Protein AF-A0A6L7VT66-F1 (afdb_monomer_lite)

Foldseek 3Di:
DDDDDDDDDDDDPDPPPPPPPPPPPPPPPPDDPVPPDADFDQALLATEGADQADPPDPDPDDSVNQVVLSVLLVVLLNQLVVLLCVQADPVLVVVLSVQAHEYEYQDWDWDDAPDVPDTDTAWDFAQFFDLDPVRDRQSRNYTYTYRSNNSNPVCPQSCSSQLRSQLSLQQPPAVVRLVLPLLQLLLVQCVVQPPDPDDAQLVPGSSSVRSLLLCCQRVVDPSSPRCPPPDDPLSNVVNVCSRPPNVVSPVRDSVPDDSDNCVVVPDDVVVVVVVVVVVVVPDD

Radius of gyration: 25.57 Å; chains: 1; bounding box: 64×73×86 Å

Structure (mmCIF, N/CA/C/O backbone):
data_AF-A0A6L7VT66-F1
#
_entry.id   AF-A0A6L7VT66-F1
#
loop_
_atom_site.group_PDB
_atom_site.id
_atom_site.type_symbol
_atom_site.label_atom_id
_atom_site.label_alt_id
_atom_site.label_comp_id
_atom_site.label_asym_id
_atom_site.label_entity_id
_atom_site.label_seq_id
_atom_site.pdbx_PDB_ins_code
_atom_site.Cartn_x
_atom_site.Cartn_y
_atom_site.Cartn_z
_atom_site.occupancy
_atom_site.B_iso_or_equiv
_atom_site.auth_seq_id
_atom_site.auth_comp_id
_atom_site.auth_asym_id
_atom_site.auth_atom_id
_atom_site.pdbx_PDB_model_num
ATOM 1 N N . MET A 1 1 ? -42.224 -52.267 -58.134 1.00 47.81 1 MET A N 1
ATOM 2 C CA . MET A 1 1 ? -41.330 -53.115 -57.314 1.00 47.81 1 MET A CA 1
ATOM 3 C C . MET A 1 1 ? -39.902 -52.606 -57.437 1.00 47.81 1 MET A C 1
ATOM 5 O O . MET A 1 1 ? -39.362 -52.664 -58.532 1.00 47.81 1 MET A O 1
ATOM 9 N N . LYS A 1 2 ? -39.365 -52.079 -56.330 1.00 42.38 2 LYS A N 1
ATOM 10 C CA . LYS A 1 2 ? -37.954 -51.911 -55.915 1.00 42.38 2 LYS A CA 1
ATOM 11 C C . LYS A 1 2 ? -37.887 -50.684 -55.003 1.00 42.38 2 LYS A C 1
ATOM 13 O O . LYS A 1 2 ? -37.718 -49.554 -55.437 1.00 42.38 2 LYS A O 1
ATOM 18 N N . THR A 1 3 ? -38.142 -50.959 -53.732 1.00 47.53 3 THR A N 1
ATOM 19 C CA . THR A 1 3 ? -37.952 -50.088 -52.574 1.00 47.53 3 THR A CA 1
ATOM 20 C C . THR A 1 3 ? -36.455 -49.960 -52.293 1.00 47.53 3 THR A C 1
ATOM 22 O O . THR A 1 3 ? -35.785 -50.978 -52.124 1.00 47.53 3 THR A O 1
ATOM 25 N N . GLY A 1 4 ? -35.934 -48.735 -52.251 1.00 41.56 4 GLY A N 1
ATOM 26 C CA . GLY A 1 4 ? -34.550 -48.441 -51.878 1.00 41.56 4 GLY A CA 1
ATOM 27 C C . GLY A 1 4 ? -34.525 -47.399 -50.770 1.00 41.56 4 GLY A C 1
ATOM 28 O O . GLY A 1 4 ? -34.643 -46.209 -51.038 1.00 41.56 4 GLY A O 1
ATOM 29 N N . SER A 1 5 ? -34.426 -47.869 -49.530 1.00 43.16 5 SER A N 1
ATOM 30 C CA . SER A 1 5 ? -34.343 -47.067 -48.312 1.00 43.16 5 SER A CA 1
ATOM 31 C C . SER A 1 5 ? -32.995 -46.344 -48.233 1.00 43.16 5 SER A C 1
ATOM 33 O O . SER A 1 5 ? -31.951 -46.994 -48.194 1.00 43.16 5 SER A O 1
ATOM 35 N N . GLN A 1 6 ? -33.008 -45.011 -48.183 1.00 47.78 6 GLN A N 1
ATOM 36 C CA . GLN A 1 6 ? -31.834 -44.210 -47.835 1.00 47.78 6 GLN A CA 1
ATOM 37 C C . GLN A 1 6 ? -31.802 -43.999 -46.319 1.00 47.78 6 GLN A C 1
ATOM 39 O O . GLN A 1 6 ? -32.691 -43.378 -45.741 1.00 47.78 6 GLN A O 1
ATOM 44 N N . TRP A 1 7 ? -30.772 -44.550 -45.683 1.00 41.06 7 TRP A N 1
ATOM 45 C CA . TRP A 1 7 ? -30.442 -44.320 -44.283 1.00 41.06 7 TRP A CA 1
ATOM 46 C C . TRP A 1 7 ? -29.655 -43.013 -44.165 1.00 41.06 7 TRP A C 1
ATOM 48 O O . TRP A 1 7 ? -28.561 -42.895 -44.715 1.00 41.06 7 TRP A O 1
ATOM 58 N N . ILE A 1 8 ? -30.204 -42.036 -43.445 1.00 45.38 8 ILE A N 1
ATOM 59 C CA . ILE A 1 8 ? -29.471 -40.845 -43.007 1.00 45.38 8 ILE A CA 1
ATOM 60 C C . ILE A 1 8 ? -28.714 -41.234 -41.735 1.00 45.38 8 ILE A C 1
ATOM 62 O O . ILE A 1 8 ? -29.314 -41.424 -40.679 1.00 45.38 8 ILE A O 1
ATOM 66 N N . VAL A 1 9 ? -27.394 -41.379 -41.843 1.00 44.06 9 VAL A N 1
ATOM 67 C CA . VAL A 1 9 ? -26.497 -41.491 -40.688 1.00 44.06 9 VAL A CA 1
ATOM 68 C C . VAL A 1 9 ? -26.169 -40.071 -40.234 1.00 44.06 9 VAL A C 1
ATOM 70 O O . VAL A 1 9 ? -25.428 -39.349 -40.896 1.00 44.06 9 VAL A O 1
ATOM 73 N N . ALA A 1 10 ? -26.762 -39.653 -39.117 1.00 38.25 10 ALA A N 1
ATOM 74 C CA . ALA A 1 10 ? -26.422 -38.407 -38.445 1.00 38.25 10 ALA A CA 1
ATOM 75 C C . ALA A 1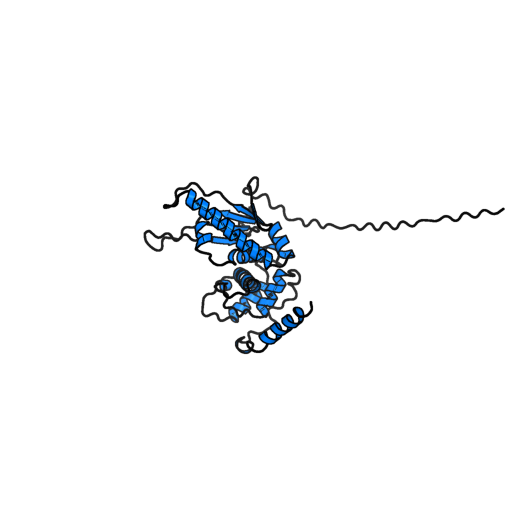 10 ? -25.097 -38.584 -37.684 1.00 38.25 10 ALA A C 1
ATOM 77 O O . ALA A 1 10 ? -25.049 -39.238 -36.642 1.00 38.25 10 ALA A O 1
ATOM 78 N N . CYS A 1 11 ? -24.013 -38.003 -38.199 1.00 37.78 11 CYS A N 1
ATOM 79 C CA . CYS A 1 11 ? -22.763 -37.852 -37.459 1.00 37.78 11 CYS A CA 1
ATOM 80 C C . CYS A 1 11 ? -22.915 -36.729 -36.422 1.00 37.78 11 CYS A C 1
ATOM 82 O O . CYS A 1 11 ? -22.731 -35.554 -36.731 1.00 37.78 11 CYS A O 1
ATOM 84 N N . PHE A 1 12 ? -23.236 -37.096 -35.182 1.00 36.31 12 PHE A N 1
ATOM 85 C CA . PHE A 1 12 ? -23.024 -36.238 -34.019 1.00 36.31 12 PHE A CA 1
ATOM 86 C C . PHE A 1 12 ? -21.523 -36.188 -33.710 1.00 36.31 12 PHE A C 1
ATOM 88 O O . PHE A 1 12 ? -20.963 -37.129 -33.151 1.00 36.31 12 PHE A O 1
ATOM 95 N N . VAL A 1 13 ? -20.862 -35.089 -34.075 1.00 38.84 13 VAL A N 1
ATOM 96 C CA . VAL A 1 13 ? -19.533 -34.758 -33.548 1.00 38.84 13 VAL A CA 1
ATOM 97 C C . VAL A 1 13 ? -19.745 -34.044 -32.217 1.00 38.84 13 VAL A C 1
ATOM 99 O O . VAL A 1 13 ? -20.012 -32.846 -32.164 1.00 38.84 13 VAL A O 1
ATOM 102 N N . LEU A 1 14 ? -19.675 -34.812 -31.132 1.00 35.03 14 LEU A N 1
ATOM 103 C CA . LEU A 1 14 ? -19.600 -34.298 -29.770 1.00 35.03 14 LEU A CA 1
ATOM 104 C C . LEU A 1 14 ? -18.160 -33.818 -29.541 1.00 35.03 14 LEU A C 1
ATOM 106 O O . LEU A 1 14 ? -17.260 -34.613 -29.275 1.00 35.03 14 LEU A O 1
ATOM 110 N N . VAL A 1 15 ? -17.921 -32.516 -29.697 1.00 37.88 15 VAL A N 1
ATOM 111 C CA . VAL A 1 15 ? -16.668 -31.894 -29.258 1.00 37.88 15 VAL A CA 1
ATOM 112 C C . VAL A 1 15 ? -16.759 -31.729 -27.742 1.00 37.88 15 VAL A C 1
ATOM 114 O O . VAL A 1 15 ? -17.310 -30.754 -27.239 1.00 37.88 15 VAL A O 1
ATOM 117 N N . CYS A 1 16 ? -16.254 -32.718 -27.005 1.00 30.41 16 CYS A N 1
ATOM 118 C CA . CYS A 1 16 ? -15.977 -32.583 -25.579 1.00 30.41 16 CYS A CA 1
ATOM 119 C C . CYS A 1 16 ? -14.790 -31.631 -25.398 1.00 30.41 16 CYS A C 1
ATOM 121 O O . CYS A 1 16 ? -13.631 -32.045 -25.428 1.00 30.41 16 CYS A O 1
ATOM 123 N N . SER A 1 17 ? -15.074 -30.345 -25.209 1.00 36.72 17 SER A N 1
ATOM 124 C CA . SER A 1 17 ? -14.103 -29.390 -24.685 1.00 36.72 17 SER A CA 1
ATOM 125 C C . SER A 1 17 ? -13.858 -29.709 -23.209 1.00 36.72 17 SER A C 1
ATOM 127 O O . SER A 1 17 ? -14.590 -29.258 -22.332 1.00 36.72 17 SER A O 1
ATOM 129 N N . TYR A 1 18 ? -12.835 -30.516 -22.930 1.00 33.00 18 TYR A N 1
ATOM 130 C CA . TYR A 1 18 ? -12.254 -30.606 -21.595 1.00 33.00 18 TYR A CA 1
ATOM 131 C C . TYR A 1 18 ? -11.583 -29.264 -21.285 1.00 33.00 18 TYR A C 1
ATOM 133 O O . TYR A 1 18 ? -10.447 -29.013 -21.683 1.00 33.00 18 TYR A O 1
ATOM 141 N N . ALA A 1 19 ? -12.301 -28.385 -20.588 1.00 36.53 19 ALA A N 1
ATOM 142 C CA . ALA A 1 19 ? -11.676 -27.311 -19.839 1.00 36.53 19 ALA A CA 1
ATOM 143 C C . ALA A 1 19 ? -10.880 -27.968 -18.705 1.00 36.53 19 ALA A C 1
ATOM 145 O O . ALA A 1 19 ? -11.437 -28.382 -17.689 1.00 36.53 19 ALA A O 1
ATOM 146 N N . VAL A 1 20 ? -9.575 -28.122 -18.918 1.00 36.38 20 VAL A N 1
ATOM 147 C CA . VAL A 1 20 ? -8.627 -28.417 -17.848 1.00 36.38 20 VAL A CA 1
ATOM 148 C C . VAL A 1 20 ? -8.581 -27.164 -16.981 1.00 36.38 20 VAL A C 1
ATOM 150 O O . VAL A 1 20 ? -7.822 -26.235 -17.246 1.00 36.38 20 VAL A O 1
ATOM 153 N N . PHE A 1 21 ? -9.441 -27.108 -15.966 1.00 31.81 21 PHE A N 1
ATOM 154 C CA . PHE A 1 21 ? -9.192 -26.250 -14.821 1.00 31.81 21 PHE A CA 1
ATOM 155 C C . PHE A 1 21 ? -7.939 -26.810 -14.158 1.00 31.81 21 PHE A C 1
ATOM 157 O O . PHE A 1 21 ? -7.987 -27.813 -13.450 1.00 31.81 21 PHE A O 1
ATOM 164 N N . ALA A 1 22 ? -6.794 -26.196 -14.450 1.00 32.44 22 ALA A N 1
ATOM 165 C CA . ALA A 1 22 ? -5.669 -26.286 -13.549 1.00 32.44 22 ALA A CA 1
ATOM 166 C C . ALA A 1 22 ? -6.163 -25.690 -12.229 1.00 32.44 22 ALA A C 1
ATOM 168 O O . ALA A 1 22 ? -6.343 -24.477 -12.118 1.00 32.44 22 ALA A O 1
ATOM 169 N N . GLU A 1 23 ? -6.460 -26.550 -11.257 1.00 30.62 23 GLU A N 1
ATOM 170 C CA . GLU A 1 23 ? -6.517 -26.136 -9.867 1.00 30.62 23 GLU A CA 1
ATOM 171 C C . GLU A 1 23 ? -5.155 -25.516 -9.570 1.00 30.62 23 GLU A C 1
ATOM 173 O O . GLU A 1 23 ? -4.149 -26.204 -9.391 1.00 30.62 23 GLU A O 1
ATOM 178 N N . VAL A 1 24 ? -5.103 -24.184 -9.592 1.00 34.56 24 VAL A N 1
ATOM 179 C CA . VAL A 1 24 ? -4.040 -23.460 -8.919 1.00 34.56 24 VAL A CA 1
ATOM 180 C C . VAL A 1 24 ? -4.192 -23.881 -7.470 1.00 34.56 24 VAL A C 1
ATOM 182 O O . VAL A 1 24 ? -5.104 -23.430 -6.777 1.00 34.56 24 VAL A O 1
ATOM 185 N N . ILE A 1 25 ? -3.338 -24.809 -7.041 1.00 28.98 25 ILE A N 1
ATOM 186 C CA . ILE A 1 25 ? -3.153 -25.144 -5.639 1.00 28.98 25 ILE A CA 1
ATOM 187 C C . ILE A 1 25 ? -2.609 -23.865 -5.010 1.00 28.98 25 ILE A C 1
ATOM 189 O O . ILE A 1 25 ? -1.402 -23.639 -4.946 1.00 28.98 25 ILE A O 1
ATOM 193 N N . VAL A 1 26 ? -3.515 -22.974 -4.609 1.00 39.38 26 VAL A N 1
ATOM 194 C CA . VAL A 1 26 ? -3.190 -21.922 -3.661 1.00 39.38 26 VAL A CA 1
ATOM 195 C C . VAL A 1 26 ? -2.785 -22.702 -2.416 1.00 39.38 26 VAL A C 1
ATOM 197 O O . VAL A 1 26 ? -3.605 -23.484 -1.922 1.00 39.38 26 VAL A O 1
ATOM 200 N N . PRO A 1 27 ? -1.524 -22.615 -1.955 1.00 37.03 27 PRO A N 1
ATOM 201 C CA . PRO A 1 27 ? -1.130 -23.312 -0.744 1.00 37.03 27 PRO A CA 1
ATOM 202 C C . PRO A 1 27 ? -2.141 -22.926 0.326 1.00 37.03 27 PRO A C 1
ATOM 204 O O . PRO A 1 27 ? -2.392 -21.735 0.503 1.00 37.03 27 PRO A O 1
ATOM 207 N N . ASN A 1 28 ? -2.761 -23.932 0.954 1.00 34.91 28 ASN A N 1
ATOM 208 C CA . ASN A 1 28 ? -3.676 -23.758 2.075 1.00 34.91 28 ASN A CA 1
ATOM 209 C C . ASN A 1 28 ? -3.035 -22.746 3.026 1.00 34.91 28 ASN A C 1
ATOM 211 O O . ASN A 1 28 ? -2.090 -23.079 3.747 1.00 34.91 28 ASN A O 1
ATOM 215 N N . VAL A 1 29 ? -3.508 -21.499 2.978 1.00 44.69 29 VAL A N 1
ATOM 216 C CA . VAL A 1 29 ? -3.171 -20.490 3.967 1.00 44.69 29 VAL A CA 1
ATOM 217 C C . VAL A 1 29 ? -3.857 -21.017 5.209 1.00 44.69 29 VAL A C 1
ATOM 219 O O . VAL A 1 29 ? -5.068 -20.899 5.357 1.00 44.69 29 VAL A O 1
ATOM 222 N N . VAL A 1 30 ? -3.102 -21.767 6.011 1.00 44.03 30 VAL A N 1
ATOM 223 C CA . VAL A 1 30 ? -3.559 -22.307 7.286 1.00 44.03 30 VAL A CA 1
ATOM 224 C C . VAL A 1 30 ? -4.195 -21.140 8.022 1.00 44.03 30 VAL A C 1
ATOM 226 O O . VAL A 1 30 ? -3.483 -20.169 8.280 1.00 44.03 30 VAL A O 1
ATOM 229 N N . GLY A 1 31 ? -5.511 -21.239 8.256 1.00 44.78 31 GLY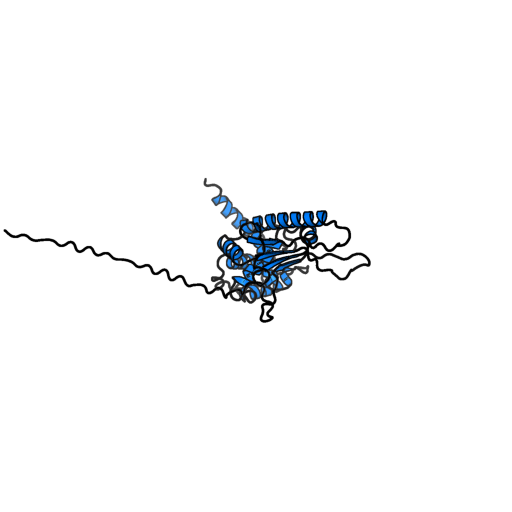 A N 1
ATOM 230 C CA . GLY A 1 31 ? -6.362 -20.136 8.694 1.00 44.78 31 GLY A CA 1
ATOM 231 C C . GLY A 1 31 ? -5.641 -19.290 9.725 1.00 44.78 31 GLY A C 1
ATOM 232 O O . GLY A 1 31 ? -5.164 -19.815 10.738 1.00 44.78 31 GLY A O 1
ATOM 233 N N . ASP A 1 32 ? -5.472 -18.004 9.415 1.00 52.84 32 ASP A N 1
ATOM 234 C CA . ASP A 1 32 ? -4.939 -17.077 10.394 1.00 52.84 32 ASP A CA 1
ATOM 235 C C . ASP A 1 32 ? -5.846 -17.200 11.635 1.00 52.84 32 ASP A C 1
ATOM 237 O O . ASP A 1 32 ? -7.062 -17.024 11.505 1.00 52.84 32 ASP A O 1
ATOM 241 N N . PRO A 1 33 ? -5.313 -17.518 12.832 1.00 49.78 33 PRO A N 1
ATOM 242 C CA . PRO A 1 33 ? -6.109 -17.560 14.059 1.00 49.78 33 PRO A CA 1
ATOM 243 C C . PRO A 1 33 ? -6.858 -16.244 14.344 1.00 49.78 33 PRO A C 1
ATOM 245 O O . PRO A 1 33 ? -7.726 -16.211 15.214 1.00 49.78 33 PRO A O 1
ATOM 248 N N . TYR A 1 34 ? -6.538 -15.157 13.634 1.00 52.94 34 TYR A N 1
ATOM 249 C CA . TYR A 1 34 ? -7.263 -13.891 13.673 1.00 52.94 34 TYR A CA 1
ATOM 250 C C . TYR A 1 34 ? -8.446 -13.777 12.687 1.00 52.94 34 TYR A C 1
ATOM 252 O O . TYR A 1 34 ? -9.230 -12.837 12.834 1.00 52.94 34 TYR A O 1
ATOM 260 N N . GLU A 1 35 ? -8.601 -14.675 11.708 1.00 58.56 35 GLU A N 1
ATOM 261 C CA . GLU A 1 35 ? -9.606 -14.568 10.632 1.00 58.56 35 GLU A CA 1
ATOM 262 C C . GLU A 1 35 ? -10.879 -15.388 10.874 1.00 58.56 35 GLU A C 1
ATOM 264 O O . GLU A 1 35 ? -11.962 -14.969 10.453 1.00 58.56 35 GLU A O 1
ATOM 269 N N . GLU A 1 36 ? -10.795 -16.513 11.587 1.00 54.41 36 GLU A N 1
ATOM 270 C CA . GLU A 1 36 ? -11.970 -17.329 11.899 1.00 54.41 36 GLU A CA 1
ATOM 271 C C . GLU A 1 36 ? -12.887 -16.567 12.879 1.00 54.41 36 GLU A C 1
ATOM 273 O O . GLU A 1 36 ? -12.614 -16.469 14.075 1.00 54.41 36 GLU A O 1
ATOM 278 N N . ASN A 1 37 ? -14.001 -16.035 12.355 1.00 60.62 37 ASN A N 1
ATOM 279 C CA . ASN A 1 37 ? -15.116 -15.366 13.056 1.00 60.62 37 ASN A CA 1
ATOM 280 C C . ASN A 1 37 ? -15.043 -13.842 13.262 1.00 60.62 37 ASN A C 1
ATOM 282 O O . ASN A 1 37 ? -15.826 -13.309 14.051 1.00 60.62 37 ASN A O 1
ATOM 286 N N . ARG A 1 38 ? -14.173 -13.102 12.562 1.00 71.69 38 ARG A N 1
ATOM 287 C CA . ARG A 1 38 ? -14.235 -11.627 12.604 1.00 71.69 38 ARG A CA 1
ATOM 288 C C . ARG A 1 38 ? -15.095 -11.052 11.485 1.00 71.69 38 ARG A C 1
ATOM 290 O O . ARG A 1 38 ? -14.908 -11.376 10.315 1.00 71.69 38 ARG A O 1
ATOM 297 N N . GLU A 1 39 ? -15.997 -10.147 11.856 1.00 83.44 39 GLU A N 1
ATOM 298 C CA . GLU A 1 39 ? -16.710 -9.303 10.900 1.00 83.44 39 GLU A CA 1
ATOM 299 C C . GLU A 1 39 ? -15.716 -8.380 10.179 1.00 83.44 39 GLU A C 1
ATOM 301 O O . GLU A 1 39 ? -14.803 -7.815 10.790 1.00 83.44 39 GLU A O 1
ATOM 306 N N . TYR A 1 40 ? -15.893 -8.231 8.869 1.00 92.62 40 TYR A N 1
ATOM 307 C CA . TYR A 1 40 ? -15.112 -7.325 8.033 1.00 92.62 40 TYR A CA 1
ATOM 308 C C . TYR A 1 40 ? -16.042 -6.419 7.232 1.00 92.62 40 TYR A C 1
ATOM 310 O O . TYR A 1 40 ? -17.180 -6.772 6.925 1.00 92.62 40 TYR A O 1
ATOM 318 N N . LEU A 1 41 ? -15.532 -5.248 6.863 1.00 95.12 41 LEU A N 1
ATOM 319 C CA . LEU A 1 41 ? -16.182 -4.368 5.903 1.00 95.12 41 LEU A CA 1
ATOM 320 C C . LEU A 1 41 ? -15.726 -4.743 4.493 1.00 95.12 41 LEU A C 1
ATOM 322 O O . LEU A 1 41 ? -14.552 -5.045 4.274 1.00 95.12 41 LEU A O 1
ATOM 326 N N . THR A 1 42 ? -16.635 -4.674 3.524 1.00 96.81 42 THR A N 1
ATOM 327 C CA . THR A 1 42 ? -16.263 -4.682 2.106 1.00 96.81 42 THR A CA 1
ATOM 328 C C . THR A 1 42 ? -16.191 -3.246 1.612 1.00 96.81 42 THR A C 1
ATOM 330 O O . THR A 1 42 ? -17.213 -2.569 1.517 1.00 96.81 42 THR A O 1
ATOM 333 N N . ILE A 1 43 ? -14.984 -2.771 1.303 1.00 97.19 43 ILE A N 1
ATOM 334 C CA . ILE A 1 43 ? -14.746 -1.408 0.813 1.00 97.19 43 ILE A CA 1
ATOM 335 C C . ILE A 1 43 ? -14.112 -1.510 -0.567 1.00 97.19 43 ILE A C 1
ATOM 337 O O . ILE A 1 43 ? -13.018 -2.047 -0.705 1.00 97.19 43 ILE A O 1
ATOM 341 N N . GLU A 1 44 ? -14.810 -1.030 -1.600 1.00 97.12 44 GLU A N 1
ATOM 342 C CA . GLU A 1 44 ? -14.347 -1.102 -2.997 1.00 97.12 44 GLU A CA 1
ATOM 343 C C . GLU A 1 44 ? -13.933 -2.527 -3.429 1.00 97.12 44 GLU A C 1
ATOM 345 O O . GLU A 1 44 ? -13.016 -2.713 -4.230 1.00 97.12 44 GLU A O 1
ATOM 350 N N . GLY A 1 45 ? -14.597 -3.549 -2.874 1.00 96.56 45 GLY A N 1
ATOM 351 C CA . GLY A 1 45 ? -14.325 -4.972 -3.112 1.00 96.56 45 GLY A CA 1
ATOM 352 C C . GLY A 1 45 ? -13.212 -5.585 -2.254 1.00 96.56 45 GLY A C 1
ATOM 353 O O . GLY A 1 45 ? -13.022 -6.795 -2.311 1.00 96.56 45 GLY A O 1
ATOM 354 N N . PHE A 1 46 ? -12.500 -4.796 -1.446 1.00 96.75 46 PHE A N 1
ATOM 355 C CA . PHE A 1 46 ? -11.489 -5.297 -0.513 1.00 96.75 46 PHE A CA 1
ATOM 356 C C . PHE A 1 46 ? -12.107 -5.724 0.816 1.00 96.75 46 PHE A C 1
ATOM 358 O O . PHE A 1 46 ? -13.030 -5.075 1.318 1.00 96.75 46 PHE A O 1
ATOM 365 N N . LYS A 1 47 ? -11.546 -6.775 1.422 1.00 95.38 47 LYS A N 1
ATOM 366 C CA . LYS A 1 47 ? -11.834 -7.155 2.811 1.00 95.38 47 LYS A CA 1
ATOM 367 C C . LYS A 1 47 ? -11.042 -6.252 3.754 1.00 95.38 47 LYS A C 1
ATOM 369 O O . LYS A 1 47 ? -9.811 -6.248 3.717 1.00 95.38 47 LYS A O 1
ATOM 374 N N . VAL A 1 48 ? -11.750 -5.500 4.594 1.00 95.00 48 VAL A N 1
ATOM 375 C CA . VAL A 1 48 ? -11.158 -4.578 5.568 1.00 95.00 48 VAL A CA 1
ATOM 376 C C . VAL A 1 48 ? -11.596 -4.964 6.976 1.00 95.00 48 VAL A C 1
ATOM 378 O O . VAL A 1 48 ? -12.744 -4.746 7.369 1.00 95.00 48 VAL A O 1
ATOM 381 N N . TYR A 1 49 ? -10.675 -5.528 7.748 1.00 93.06 49 TYR A N 1
ATOM 382 C CA . TYR A 1 49 ? -10.888 -5.829 9.160 1.00 93.06 49 TYR A CA 1
ATOM 383 C C . TYR A 1 49 ? -10.595 -4.583 9.981 1.00 93.06 49 TYR A C 1
ATOM 385 O O . TYR A 1 49 ? -9.476 -4.075 9.961 1.00 93.06 49 TYR A O 1
ATOM 393 N N . VAL A 1 50 ? -11.593 -4.095 10.713 1.00 91.38 50 VAL A N 1
ATOM 394 C CA . VAL A 1 50 ? -11.458 -2.906 11.556 1.00 91.38 50 VAL A CA 1
ATOM 395 C C . VAL A 1 50 ? -11.607 -3.308 13.009 1.00 91.38 50 VAL A C 1
ATOM 397 O O . VAL A 1 50 ? -12.683 -3.727 13.432 1.00 91.38 50 VAL A O 1
ATOM 400 N N . LEU A 1 51 ? -10.540 -3.166 13.790 1.00 88.44 51 LEU A N 1
ATOM 401 C CA . LEU A 1 51 ? -10.602 -3.479 15.208 1.00 88.44 51 LEU A CA 1
ATOM 402 C C . LEU A 1 51 ? -11.352 -2.405 15.989 1.00 88.44 51 LEU A C 1
ATOM 404 O O . LEU A 1 51 ? -11.207 -1.210 15.692 1.00 88.44 51 LEU A O 1
ATOM 408 N N . PRO A 1 52 ? -12.107 -2.808 17.026 1.00 85.25 52 PRO A N 1
ATOM 409 C CA . PRO A 1 52 ? -12.685 -1.853 17.951 1.00 85.25 52 PRO A CA 1
ATOM 410 C C . PRO A 1 52 ? -11.577 -1.053 18.632 1.00 85.25 52 PRO A C 1
ATOM 412 O O . PRO A 1 52 ? -10.461 -1.543 18.848 1.00 85.25 52 PRO A O 1
ATOM 415 N N . VAL A 1 53 ? -11.900 0.182 19.006 1.00 83.06 53 VAL A N 1
ATOM 416 C CA . VAL A 1 53 ? -11.016 0.980 19.846 1.00 83.06 53 VAL A CA 1
ATOM 417 C C . VAL A 1 53 ? -10.832 0.252 21.178 1.00 83.06 53 VAL A C 1
ATOM 419 O O . VAL A 1 53 ? -11.794 -0.070 21.875 1.00 83.06 53 VAL A O 1
ATOM 422 N N . GLN A 1 54 ? -9.585 -0.025 21.554 1.00 77.25 54 GLN A N 1
ATOM 423 C CA . GLN A 1 54 ? -9.310 -0.689 22.827 1.00 77.25 54 GLN A CA 1
ATOM 424 C C . GLN A 1 54 ? -9.628 0.251 23.997 1.00 77.25 54 GLN A C 1
ATOM 426 O O . GLN A 1 54 ? -9.158 1.388 24.013 1.00 77.25 54 GLN A O 1
ATOM 431 N N . GLN A 1 55 ? -10.355 -0.236 25.009 1.00 61.78 55 GLN A N 1
ATOM 432 C CA . GLN A 1 55 ? -10.828 0.546 26.167 1.00 61.78 55 GLN A CA 1
ATOM 433 C C . GLN A 1 55 ? -9.730 1.154 27.058 1.00 61.78 55 GLN A C 1
ATOM 435 O O . GLN A 1 55 ? -10.046 1.874 28.003 1.00 61.78 55 GLN A O 1
ATOM 440 N N . TYR A 1 56 ? -8.448 0.906 26.788 1.00 63.16 56 TYR A N 1
ATOM 441 C CA . TYR A 1 56 ? -7.370 1.489 27.577 1.00 63.16 56 TYR A CA 1
ATOM 442 C C . TYR A 1 56 ? -7.417 3.021 27.518 1.00 63.16 56 TYR A C 1
ATOM 444 O O . TYR A 1 56 ? -7.331 3.621 26.444 1.00 63.16 56 TYR A O 1
ATOM 452 N N . SER A 1 57 ? -7.572 3.644 28.688 1.00 49.81 57 SER A N 1
ATOM 453 C CA . SER A 1 57 ? -7.622 5.092 28.871 1.00 49.81 57 SER A CA 1
ATOM 454 C C . SER A 1 57 ? -6.267 5.705 28.517 1.00 49.81 57 SER A C 1
ATOM 456 O O . SER A 1 57 ? -5.326 5.723 29.307 1.00 49.81 57 SER A O 1
ATOM 458 N N . TRP A 1 58 ? -6.146 6.202 27.289 1.00 55.25 58 TRP A N 1
ATOM 459 C CA . TRP A 1 58 ? -4.909 6.799 26.798 1.00 55.25 58 TRP A CA 1
ATOM 460 C C . TRP A 1 58 ? -5.023 8.320 26.710 1.00 55.25 58 TRP A C 1
ATOM 462 O O . TRP A 1 58 ? -5.822 8.844 25.939 1.00 55.25 58 TRP A O 1
ATOM 472 N N . ARG A 1 59 ? -4.185 9.006 27.507 1.00 57.19 59 ARG A N 1
ATOM 473 C CA . ARG A 1 59 ? -3.881 10.455 27.496 1.00 57.19 59 ARG A CA 1
ATOM 474 C C . ARG A 1 59 ? -4.984 11.349 26.909 1.00 57.19 59 ARG A C 1
ATOM 476 O O . ARG A 1 59 ? -4.853 11.850 25.797 1.00 57.19 59 ARG A O 1
ATOM 483 N N . GLY A 1 60 ? -6.036 11.585 27.688 1.00 67.88 60 GLY A N 1
ATOM 484 C CA . GLY A 1 60 ? -6.956 12.706 27.466 1.00 67.88 60 GLY A CA 1
ATOM 485 C C . GLY A 1 60 ? -7.936 12.575 26.299 1.00 67.88 60 GLY A C 1
ATOM 486 O O . GLY A 1 60 ? -8.758 13.471 26.145 1.00 67.88 60 GLY A O 1
ATOM 487 N N . TYR A 1 61 ? -7.900 11.485 25.525 1.00 73.00 61 TYR A N 1
ATOM 488 C CA . TYR A 1 61 ? -8.960 11.185 24.565 1.00 73.00 61 TYR A CA 1
ATOM 489 C C . TYR A 1 61 ? -10.049 10.343 25.224 1.00 73.00 61 TYR A C 1
ATOM 491 O O . TYR A 1 61 ? -9.768 9.310 25.839 1.00 73.00 61 TYR A O 1
ATOM 499 N N . THR A 1 62 ? -11.300 10.762 25.065 1.00 85.56 62 THR A N 1
ATOM 500 C CA . THR A 1 62 ? -12.453 9.938 25.427 1.00 85.56 62 THR A CA 1
ATOM 501 C C . THR A 1 62 ? -12.598 8.774 24.444 1.00 85.56 62 THR A C 1
ATOM 503 O O . THR A 1 62 ? -12.082 8.808 23.322 1.00 85.56 62 THR A O 1
ATOM 506 N N . LEU A 1 63 ? -13.317 7.724 24.853 1.00 84.88 63 LEU A N 1
ATOM 507 C CA . LEU A 1 63 ? -13.667 6.620 23.953 1.00 84.88 63 LEU A CA 1
ATOM 508 C C . LEU A 1 63 ? -14.422 7.134 22.717 1.00 84.88 63 LEU A C 1
ATOM 510 O O . LEU A 1 63 ? -14.133 6.708 21.606 1.00 84.88 63 LEU A O 1
ATOM 514 N N . GLU A 1 64 ? -15.321 8.100 22.909 1.00 89.56 64 GLU A N 1
ATOM 515 C CA . GLU A 1 64 ? -16.079 8.750 21.837 1.00 89.56 64 GLU A CA 1
ATOM 516 C C . GLU A 1 64 ? -15.167 9.439 20.813 1.00 89.56 64 GLU A C 1
ATOM 518 O O . GLU A 1 64 ? -15.315 9.219 19.614 1.00 89.56 64 GLU A O 1
ATOM 523 N N . GLN A 1 65 ? -14.170 10.208 21.264 1.00 88.19 65 GLN A N 1
ATOM 524 C CA . GLN A 1 65 ? -13.229 10.864 20.352 1.00 88.19 65 GLN A CA 1
ATOM 525 C C . GLN A 1 65 ? -12.400 9.849 19.554 1.00 88.19 65 GLN A C 1
ATOM 527 O O . GLN A 1 65 ? -12.112 10.070 18.381 1.00 88.19 65 GLN A O 1
ATOM 532 N N . ARG A 1 66 ? -12.017 8.723 20.166 1.00 85.88 66 ARG A N 1
ATOM 533 C CA . ARG A 1 66 ? -11.275 7.661 19.466 1.00 85.88 66 ARG A CA 1
ATOM 534 C C . ARG A 1 66 ? -12.146 6.904 18.472 1.00 85.88 66 ARG A C 1
ATOM 536 O O . ARG A 1 66 ? -11.667 6.563 17.395 1.00 85.88 66 ARG A O 1
ATOM 543 N N . GLU A 1 67 ? -13.409 6.658 18.806 1.00 90.50 67 GLU A N 1
ATOM 544 C CA . GLU A 1 67 ? -14.372 6.090 17.862 1.00 90.50 67 GLU A CA 1
ATOM 545 C C . GLU A 1 67 ? -14.604 7.032 16.676 1.00 90.50 67 GLU A C 1
ATOM 547 O O . GLU A 1 67 ? -14.625 6.582 15.532 1.00 90.50 67 GLU A O 1
ATOM 552 N N . ASP A 1 68 ? -14.672 8.344 16.903 1.00 91.69 68 ASP A N 1
ATOM 553 C CA . ASP A 1 68 ? -14.739 9.309 15.805 1.00 91.69 68 ASP A CA 1
ATOM 554 C C . ASP A 1 68 ? -13.472 9.278 14.927 1.00 91.69 68 ASP A C 1
ATOM 556 O O . ASP A 1 68 ? -13.576 9.225 13.699 1.00 91.69 68 ASP A O 1
ATOM 560 N N . GLU A 1 69 ? -12.273 9.205 15.516 1.00 90.31 69 GLU A N 1
ATOM 561 C CA . GLU A 1 69 ? -11.025 9.010 14.757 1.00 90.31 69 GLU A CA 1
ATOM 562 C C . GLU A 1 69 ? -11.021 7.696 13.963 1.00 90.31 69 GLU A C 1
ATOM 564 O O . GLU A 1 69 ? -10.621 7.683 12.796 1.00 90.31 69 GLU A O 1
ATOM 569 N N . ARG A 1 70 ? -11.544 6.599 14.528 1.00 92.44 70 ARG A N 1
ATOM 570 C CA . ARG A 1 70 ? -11.734 5.334 13.800 1.00 92.44 70 ARG A CA 1
ATOM 571 C C . ARG A 1 70 ? -12.633 5.530 12.583 1.00 92.44 70 ARG A C 1
ATOM 573 O O . ARG A 1 70 ? -12.283 5.111 11.480 1.00 92.44 70 ARG A O 1
ATOM 580 N N . LEU A 1 71 ? -13.774 6.196 12.748 1.00 94.81 71 LEU A N 1
ATOM 581 C CA . LEU A 1 71 ? -14.699 6.464 11.646 1.00 94.81 71 LEU A CA 1
ATOM 582 C C . LEU A 1 71 ? -14.072 7.378 10.580 1.00 94.81 71 LEU A C 1
ATOM 584 O O . LEU A 1 71 ? -14.269 7.152 9.383 1.00 94.81 71 LEU A O 1
ATOM 588 N N . ARG A 1 72 ? -13.285 8.384 10.980 1.00 93.88 72 ARG A N 1
ATOM 589 C CA . ARG A 1 72 ? -12.507 9.228 10.055 1.00 93.88 72 ARG A CA 1
ATOM 590 C C . ARG A 1 72 ? -11.465 8.412 9.293 1.00 93.88 72 ARG A C 1
ATOM 592 O O . ARG A 1 72 ? -11.353 8.582 8.079 1.00 93.88 72 ARG A O 1
ATOM 599 N N . ALA A 1 73 ? -10.759 7.505 9.964 1.00 93.00 73 ALA A N 1
ATOM 600 C CA . ALA A 1 73 ? -9.792 6.612 9.338 1.00 93.00 73 ALA A CA 1
ATOM 601 C C . ALA A 1 73 ? -10.465 5.709 8.293 1.00 93.00 73 ALA A C 1
ATOM 603 O O . ALA A 1 73 ? -9.988 5.649 7.162 1.00 93.00 73 ALA A O 1
ATOM 604 N N . ILE A 1 74 ? -11.615 5.096 8.607 1.00 95.06 74 ILE A N 1
ATOM 605 C CA . ILE A 1 74 ? -12.389 4.283 7.647 1.00 95.06 74 ILE A CA 1
ATOM 606 C C . ILE A 1 74 ? -12.781 5.113 6.419 1.00 95.06 74 ILE A C 1
ATOM 608 O O . ILE A 1 74 ? -12.578 4.673 5.284 1.00 95.06 74 ILE A O 1
ATOM 612 N N . ARG A 1 75 ? -13.301 6.334 6.615 1.00 95.25 75 ARG A N 1
ATOM 613 C CA . ARG A 1 75 ? -13.647 7.241 5.502 1.00 95.25 75 ARG A CA 1
ATOM 614 C C . ARG A 1 75 ? -12.430 7.572 4.639 1.00 95.25 75 ARG A C 1
ATOM 616 O O . ARG A 1 75 ? -12.539 7.624 3.415 1.00 95.25 75 ARG A O 1
ATOM 623 N N . LYS A 1 76 ? -11.271 7.776 5.265 1.00 93.62 76 LYS A N 1
ATOM 624 C CA . LYS A 1 76 ? -10.016 8.071 4.573 1.00 93.62 76 LYS A CA 1
ATOM 625 C C . LYS A 1 76 ? -9.505 6.871 3.772 1.00 93.62 76 LYS A C 1
ATOM 627 O O . LYS A 1 76 ? -9.190 7.044 2.602 1.00 93.62 76 LYS A O 1
ATOM 632 N N . VAL A 1 77 ? -9.500 5.664 4.343 1.00 94.38 77 VAL A N 1
ATOM 633 C CA . VAL A 1 77 ? -9.166 4.426 3.608 1.00 94.38 77 VAL A CA 1
ATOM 634 C C . VAL A 1 77 ? -10.118 4.218 2.439 1.00 94.38 77 VAL A C 1
ATOM 636 O O . VAL A 1 77 ? -9.669 3.939 1.334 1.00 94.38 77 VAL A O 1
ATOM 639 N N . THR A 1 78 ? -11.417 4.430 2.657 1.00 95.56 78 THR A N 1
ATOM 640 C CA . THR A 1 78 ? -12.434 4.332 1.603 1.00 95.56 78 THR A CA 1
ATOM 641 C C . THR A 1 78 ? -12.123 5.267 0.439 1.00 95.56 78 THR A C 1
ATOM 643 O O . THR A 1 78 ? -12.140 4.838 -0.712 1.00 95.56 78 THR A O 1
ATOM 646 N N . SER A 1 79 ? -11.790 6.534 0.712 1.00 93.25 79 SER A N 1
ATOM 647 C CA . SER A 1 79 ? -11.474 7.478 -0.364 1.00 93.25 79 SER A CA 1
ATOM 648 C C . SER A 1 79 ? -10.183 7.111 -1.099 1.00 93.25 79 SER A C 1
ATOM 650 O O . SER A 1 79 ? -10.151 7.189 -2.325 1.00 93.25 79 SER A O 1
ATOM 652 N N . GLN A 1 80 ? -9.147 6.654 -0.386 1.00 93.44 80 GLN A N 1
ATOM 653 C CA . GLN A 1 80 ? -7.890 6.243 -1.014 1.00 93.44 80 GLN A CA 1
ATOM 654 C C . GLN A 1 80 ? -8.043 4.965 -1.846 1.00 93.44 80 GLN A C 1
ATOM 656 O O . GLN A 1 80 ? -7.537 4.917 -2.965 1.00 93.44 80 GLN A O 1
ATOM 661 N N . LEU A 1 81 ? -8.786 3.964 -1.360 1.00 95.06 81 LEU A N 1
ATOM 662 C CA . LEU A 1 81 ? -9.100 2.753 -2.124 1.00 95.06 81 LEU A CA 1
ATOM 663 C C . LEU A 1 81 ? -9.898 3.073 -3.381 1.00 95.06 81 LEU A C 1
ATOM 665 O O . LEU A 1 81 ? -9.573 2.564 -4.448 1.00 95.06 81 LEU A O 1
ATOM 669 N N . LYS A 1 82 ? -10.900 3.953 -3.283 1.00 95.19 82 LYS A N 1
ATOM 670 C CA . LYS A 1 82 ? -11.686 4.382 -4.444 1.00 95.19 82 LYS A CA 1
ATOM 671 C C . LYS A 1 82 ? -10.799 5.005 -5.519 1.00 95.19 82 LYS A C 1
ATOM 673 O O . LYS A 1 82 ? -10.959 4.712 -6.702 1.00 95.19 82 LYS A O 1
ATOM 678 N N . VAL A 1 83 ? -9.841 5.838 -5.109 1.00 92.44 83 VAL A N 1
ATOM 679 C CA . VAL A 1 83 ? -8.860 6.416 -6.030 1.00 92.44 83 VAL A CA 1
ATOM 680 C C . VAL A 1 83 ? -7.957 5.328 -6.615 1.00 92.44 83 VAL A C 1
ATOM 682 O O . VAL A 1 83 ? -7.848 5.251 -7.834 1.00 92.44 83 VAL A O 1
ATOM 685 N N . ALA A 1 84 ? -7.381 4.446 -5.796 1.00 92.88 84 ALA A N 1
ATOM 686 C CA . ALA A 1 84 ? -6.524 3.356 -6.269 1.00 92.88 84 ALA A CA 1
ATOM 687 C C . ALA A 1 84 ? -7.237 2.453 -7.293 1.00 92.88 84 ALA A C 1
ATOM 689 O O . ALA A 1 84 ? -6.704 2.215 -8.373 1.00 92.88 84 ALA A O 1
ATOM 690 N N . VAL A 1 85 ? -8.473 2.036 -7.005 1.00 95.12 85 VAL A N 1
ATOM 691 C CA . VAL A 1 85 ? -9.318 1.232 -7.906 1.00 95.12 85 VAL A CA 1
ATOM 692 C C . VAL A 1 85 ? -9.612 1.954 -9.219 1.00 95.12 85 VAL A C 1
ATOM 694 O O . VAL A 1 85 ? -9.694 1.309 -10.257 1.00 95.12 85 VAL A O 1
ATOM 697 N N . SER A 1 86 ? -9.756 3.282 -9.197 1.00 93.75 86 SER A N 1
ATOM 698 C CA . SER A 1 86 ? -9.982 4.062 -10.420 1.00 93.75 86 SER A CA 1
ATOM 699 C C . SER A 1 86 ? -8.730 4.254 -11.285 1.00 93.75 86 SER A C 1
ATOM 701 O O . SER A 1 86 ? -8.857 4.588 -12.462 1.00 93.75 86 SER A O 1
ATOM 703 N N . LEU A 1 87 ? -7.535 4.085 -10.708 1.00 91.94 87 LEU A N 1
ATOM 704 C CA . LEU A 1 87 ? -6.258 4.329 -11.382 1.00 91.94 87 LEU A CA 1
ATOM 705 C C . LEU A 1 87 ? -5.592 3.045 -11.884 1.00 91.94 87 LEU A C 1
ATOM 707 O O . LEU A 1 87 ? -4.969 3.057 -12.946 1.00 91.94 87 LEU A O 1
ATOM 711 N N . LEU A 1 88 ? -5.683 1.965 -11.108 1.00 93.19 88 LEU A N 1
ATOM 712 C CA . LEU A 1 88 ? -5.024 0.699 -11.407 1.00 93.19 88 LEU A CA 1
ATOM 713 C C . LEU A 1 88 ? -5.751 -0.082 -12.516 1.00 93.19 88 LEU A C 1
ATOM 715 O O . LEU A 1 88 ? -6.973 0.034 -12.651 1.00 93.19 88 LEU A O 1
ATOM 719 N N . PRO A 1 89 ? -5.034 -0.913 -13.299 1.00 93.69 89 PRO A N 1
ATOM 720 C CA . PRO A 1 89 ? -5.676 -1.761 -14.295 1.00 93.69 89 PRO A CA 1
ATOM 721 C C . PRO A 1 89 ? -6.665 -2.757 -13.643 1.00 93.69 89 PRO A C 1
ATOM 723 O O . PRO A 1 89 ? -6.432 -3.189 -12.507 1.00 93.69 89 PRO A O 1
ATOM 726 N N . PRO A 1 90 ? -7.760 -3.148 -14.332 1.00 94.06 90 PRO A N 1
ATOM 727 C CA . PRO A 1 90 ? -8.811 -3.983 -13.740 1.00 94.06 90 PRO A CA 1
ATOM 728 C C . PRO A 1 90 ? -8.333 -5.349 -13.233 1.00 94.06 90 PRO A C 1
ATOM 730 O O . PRO A 1 90 ? -8.730 -5.762 -12.143 1.00 94.06 90 PRO A O 1
ATOM 733 N N . ASP A 1 91 ? -7.470 -6.031 -13.990 1.00 94.06 91 ASP A N 1
ATOM 734 C CA . ASP A 1 91 ? -7.006 -7.380 -13.645 1.00 94.06 91 ASP A CA 1
ATOM 735 C C . ASP A 1 91 ? -6.174 -7.393 -12.346 1.00 94.06 91 ASP A C 1
ATOM 737 O O . ASP A 1 91 ? -6.553 -8.117 -11.419 1.00 94.06 91 ASP A O 1
ATOM 741 N N . PRO A 1 92 ? -5.145 -6.531 -12.173 1.00 94.75 92 PRO A N 1
ATOM 742 C CA . PRO A 1 92 ? -4.470 -6.354 -10.890 1.00 94.75 92 PRO A CA 1
ATOM 743 C C . PRO A 1 92 ? -5.400 -6.046 -9.724 1.00 94.75 92 PRO A C 1
ATOM 745 O O . PRO A 1 92 ? -5.221 -6.583 -8.634 1.00 94.75 92 PRO A O 1
ATOM 748 N N . ILE A 1 93 ? -6.413 -5.199 -9.926 1.00 95.94 93 ILE A N 1
ATOM 749 C CA . ILE A 1 93 ? -7.373 -4.880 -8.865 1.00 95.94 93 ILE A CA 1
ATOM 750 C C . ILE A 1 93 ? -8.156 -6.120 -8.428 1.00 95.94 93 ILE A C 1
ATOM 752 O O . ILE A 1 93 ? -8.369 -6.314 -7.231 1.00 95.94 93 ILE A O 1
ATOM 756 N N . ASN A 1 94 ? -8.586 -6.964 -9.364 1.00 95.75 94 ASN A N 1
ATOM 757 C CA . ASN A 1 94 ? -9.337 -8.176 -9.038 1.00 95.75 94 ASN A CA 1
ATOM 758 C C . ASN A 1 94 ? -8.478 -9.188 -8.267 1.00 95.75 94 ASN A C 1
ATOM 760 O O . ASN A 1 94 ? -8.935 -9.768 -7.278 1.00 95.75 94 ASN A O 1
ATOM 764 N N . GLU A 1 95 ? -7.217 -9.339 -8.660 1.00 94.50 95 GLU A N 1
ATOM 765 C CA . GLU A 1 95 ? -6.246 -10.167 -7.947 1.00 94.50 95 GLU A CA 1
ATOM 766 C C . GLU A 1 95 ? -5.954 -9.626 -6.537 1.00 94.50 95 GLU A C 1
ATOM 768 O O . GLU A 1 95 ? -6.021 -10.367 -5.550 1.00 94.50 95 GLU A O 1
ATOM 773 N N . LEU A 1 96 ? -5.724 -8.314 -6.406 1.00 95.50 96 LEU A N 1
ATOM 774 C CA . LEU A 1 96 ? -5.501 -7.660 -5.115 1.00 95.50 96 LEU A CA 1
ATOM 775 C C . LEU A 1 96 ? -6.709 -7.814 -4.182 1.00 95.50 96 LEU A C 1
ATOM 777 O O . LEU A 1 96 ? -6.529 -8.161 -3.022 1.00 95.50 96 LEU A O 1
ATOM 781 N N . ARG A 1 97 ? -7.943 -7.638 -4.665 1.00 95.62 97 ARG A N 1
ATOM 782 C CA . ARG A 1 97 ? -9.163 -7.858 -3.857 1.00 95.62 97 ARG A CA 1
ATOM 783 C C . ARG A 1 97 ? -9.280 -9.285 -3.327 1.00 95.62 97 ARG A C 1
ATOM 785 O O . ARG A 1 97 ? -9.859 -9.503 -2.264 1.00 95.62 97 ARG A O 1
ATOM 792 N N . THR A 1 98 ? -8.759 -10.245 -4.085 1.00 92.81 98 THR A N 1
ATOM 793 C CA . THR A 1 98 ? -8.845 -11.670 -3.759 1.00 92.81 98 THR A CA 1
ATOM 794 C C . THR A 1 98 ? -7.797 -12.073 -2.729 1.00 92.81 98 THR A C 1
ATOM 796 O O . THR A 1 98 ? -8.106 -12.837 -1.814 1.00 92.81 98 THR A O 1
ATOM 799 N N . ARG A 1 99 ? -6.563 -11.568 -2.865 1.00 90.38 99 ARG A N 1
ATOM 800 C CA . ARG A 1 99 ? -5.416 -12.024 -2.062 1.00 90.38 99 ARG A CA 1
ATOM 801 C C . ARG A 1 99 ? -4.969 -11.054 -0.979 1.00 90.38 99 ARG A C 1
ATOM 803 O O . ARG A 1 99 ? -4.273 -11.480 -0.063 1.00 90.38 99 ARG A O 1
ATOM 810 N N . VAL A 1 100 ? -5.331 -9.776 -1.086 1.00 92.62 100 VAL A N 1
ATOM 811 C CA . VAL A 1 100 ? -4.891 -8.742 -0.150 1.00 92.62 100 VAL A CA 1
ATOM 812 C C . VAL A 1 100 ? -5.979 -8.410 0.853 1.00 92.62 100 VAL A C 1
ATOM 814 O O . VAL A 1 100 ? -7.103 -8.045 0.504 1.00 92.62 100 VAL A O 1
ATOM 817 N N . ILE A 1 101 ? -5.607 -8.489 2.124 1.00 91.31 101 ILE A N 1
ATOM 818 C CA . ILE A 1 101 ? -6.456 -8.139 3.254 1.00 91.31 101 ILE A CA 1
ATOM 819 C C . ILE A 1 101 ? -5.952 -6.835 3.859 1.00 91.31 101 ILE A C 1
ATOM 821 O O . ILE A 1 101 ? -4.757 -6.674 4.124 1.00 91.31 101 ILE A O 1
ATOM 825 N N . LEU A 1 102 ? -6.873 -5.905 4.110 1.00 92.75 102 LEU A N 1
ATOM 826 C CA . LEU A 1 102 ? -6.568 -4.691 4.851 1.00 92.75 102 LEU A CA 1
ATOM 827 C C . LEU A 1 102 ? -6.939 -4.889 6.316 1.00 92.75 102 LEU A C 1
ATOM 829 O O . LEU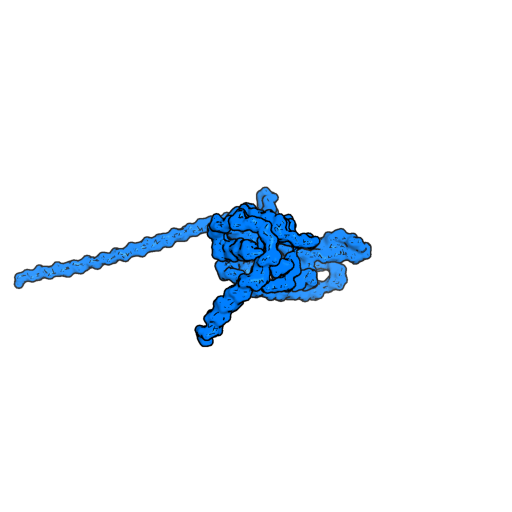 A 1 102 ? -8.043 -5.325 6.645 1.00 92.75 102 LEU A O 1
ATOM 833 N N . TYR A 1 103 ? -6.016 -4.533 7.196 1.00 91.19 103 TYR A N 1
ATOM 834 C CA . TYR A 1 103 ? -6.195 -4.606 8.633 1.00 91.19 103 TYR A CA 1
ATOM 835 C C . TYR A 1 103 ? -6.031 -3.223 9.239 1.00 91.19 103 TYR A C 1
ATOM 837 O O . TYR A 1 103 ? -5.056 -2.527 8.973 1.00 91.19 103 TYR A O 1
ATOM 845 N N . MET A 1 104 ? -6.990 -2.817 10.052 1.00 91.06 104 MET A N 1
ATOM 846 C CA . MET A 1 104 ? -7.048 -1.507 10.674 1.00 91.06 104 MET A CA 1
ATOM 847 C C . MET A 1 104 ? -7.129 -1.694 12.186 1.00 91.06 104 MET A C 1
ATOM 849 O O . MET A 1 104 ? -8.032 -2.377 12.672 1.00 91.06 104 MET A O 1
ATOM 853 N N . ASP A 1 105 ? -6.202 -1.096 12.933 1.00 87.94 105 ASP A N 1
ATOM 854 C CA . ASP A 1 105 ? -6.219 -1.137 14.393 1.00 87.94 105 ASP A CA 1
ATOM 855 C C . ASP A 1 105 ? -5.812 0.196 15.036 1.00 87.94 105 ASP A C 1
ATOM 857 O O . ASP A 1 105 ? -5.193 1.060 14.413 1.00 87.94 105 ASP A O 1
ATOM 861 N N . ASP A 1 106 ? -6.174 0.362 16.309 1.00 84.06 106 ASP A N 1
ATOM 862 C CA . ASP A 1 106 ? -5.832 1.558 17.087 1.00 84.06 106 ASP A CA 1
ATOM 863 C C . ASP A 1 106 ? -4.551 1.389 17.921 1.00 84.06 106 ASP A C 1
ATOM 865 O O . ASP A 1 106 ? -4.339 2.101 18.904 1.00 84.06 106 ASP A O 1
ATOM 869 N N . THR A 1 107 ? -3.699 0.417 17.582 1.00 80.38 107 THR A N 1
ATOM 870 C CA . THR A 1 107 ? -2.402 0.267 18.246 1.00 80.38 107 THR A CA 1
ATOM 871 C C . THR A 1 107 ? -1.438 1.298 17.669 1.00 80.38 107 THR A C 1
ATOM 873 O O . THR A 1 107 ? -1.212 1.355 16.466 1.00 80.38 107 THR A O 1
ATOM 876 N N . CYS A 1 108 ? -0.887 2.162 18.518 1.00 72.12 108 CYS A N 1
ATOM 877 C CA . CYS A 1 108 ? 0.134 3.129 18.123 1.00 72.12 108 CYS A CA 1
ATOM 878 C C . CYS A 1 108 ? 1.493 2.641 18.626 1.00 72.12 108 CYS A C 1
ATOM 880 O O . CYS A 1 108 ? 1.603 2.194 19.770 1.00 72.12 108 CYS A O 1
ATOM 882 N N . GLU A 1 109 ? 2.532 2.749 17.801 1.00 64.69 109 GLU A N 1
ATOM 883 C CA . GLU A 1 109 ? 3.895 2.630 18.307 1.00 64.69 109 GLU A CA 1
ATOM 884 C C . GLU A 1 109 ? 4.286 3.942 18.991 1.00 64.69 109 GLU A C 1
ATOM 886 O O . GLU A 1 109 ? 3.975 5.039 18.519 1.00 64.69 109 GLU A O 1
ATOM 891 N N . TYR A 1 110 ? 4.947 3.826 20.139 1.00 56.81 110 TYR A N 1
ATOM 892 C CA . TYR A 1 110 ? 5.469 4.978 20.856 1.00 56.81 110 TYR A CA 1
ATOM 893 C C . TYR A 1 110 ? 6.934 5.137 20.492 1.00 56.81 110 TYR A C 1
ATOM 895 O O . TYR A 1 110 ? 7.762 4.293 20.836 1.00 56.81 110 TYR A O 1
ATOM 903 N N . GLY A 1 111 ? 7.258 6.241 19.820 1.00 51.06 111 GLY A N 1
ATOM 904 C CA . GLY A 1 111 ? 8.637 6.698 19.779 1.00 51.06 111 GLY A CA 1
ATOM 905 C C . GLY A 1 111 ? 9.131 6.997 21.196 1.00 51.06 111 GLY A C 1
ATOM 906 O O . GLY A 1 111 ? 8.350 7.390 22.072 1.00 51.06 111 GLY A O 1
ATOM 907 N N . VAL A 1 112 ? 10.438 6.836 21.420 1.00 45.72 112 VAL A N 1
ATOM 908 C CA . VAL A 1 112 ? 11.091 7.390 22.612 1.00 45.72 112 VAL A CA 1
ATOM 909 C C . VAL A 1 112 ? 10.763 8.889 22.641 1.00 45.72 112 VAL A C 1
ATOM 911 O O . VAL A 1 112 ? 10.957 9.549 21.616 1.00 45.72 112 VAL A O 1
ATOM 914 N N . PRO A 1 113 ? 10.223 9.438 23.745 1.00 50.91 113 PRO A N 1
ATOM 915 C CA . PRO A 1 113 ? 9.941 10.864 23.835 1.00 50.91 113 PRO A CA 1
ATOM 916 C C . PRO A 1 113 ? 11.209 11.651 23.500 1.00 50.91 113 PRO A C 1
ATOM 918 O O . PRO A 1 113 ? 12.211 11.524 24.199 1.00 50.91 113 PRO A O 1
ATOM 921 N N . THR A 1 114 ? 11.185 12.441 22.427 1.00 47.75 114 THR A N 1
ATOM 922 C CA . THR A 1 114 ? 12.313 13.316 22.072 1.00 47.75 114 THR A CA 1
ATOM 923 C C . THR A 1 114 ? 12.418 14.503 23.030 1.00 47.75 114 THR A C 1
ATOM 925 O O . THR A 1 114 ? 13.483 15.099 23.158 1.00 47.75 114 THR A O 1
ATOM 928 N N . GLU A 1 115 ? 11.337 14.805 23.758 1.00 46.41 115 GLU A N 1
ATOM 929 C CA . GLU A 1 115 ? 11.280 15.798 24.829 1.00 46.41 115 GLU A CA 1
ATOM 930 C C . GLU A 1 115 ? 10.435 15.274 26.011 1.00 46.41 115 GLU A C 1
ATOM 932 O O . GLU A 1 115 ? 9.448 14.555 25.793 1.00 46.41 115 GLU A O 1
ATOM 937 N N . PRO A 1 116 ? 10.747 15.657 27.267 1.00 47.09 116 PRO A N 1
ATOM 938 C CA . PRO A 1 116 ? 9.899 15.365 28.420 1.00 47.09 116 PRO A CA 1
ATOM 939 C C . PRO A 1 116 ? 8.458 15.840 28.179 1.00 47.09 116 PRO A C 1
ATOM 941 O O . PRO A 1 116 ? 8.203 17.019 27.954 1.00 47.09 116 PRO A O 1
ATOM 944 N N . GLY A 1 117 ? 7.503 14.909 28.202 1.00 53.84 117 GLY A N 1
ATOM 945 C CA . GLY A 1 117 ? 6.076 15.191 27.995 1.00 53.84 117 GLY A CA 1
ATOM 946 C C . GLY A 1 117 ? 5.568 15.022 26.557 1.00 53.84 117 GLY A C 1
ATOM 947 O O . GLY A 1 117 ? 4.370 14.786 26.382 1.00 53.84 117 GLY A O 1
ATOM 948 N N . LYS A 1 118 ? 6.437 15.012 25.535 1.00 47.44 118 LYS A N 1
ATOM 949 C CA . LYS A 1 118 ? 6.042 14.786 24.134 1.00 47.44 118 LYS A CA 1
ATOM 950 C C . LYS A 1 118 ? 6.343 13.354 23.698 1.00 47.44 118 LYS A C 1
ATOM 952 O O . LYS A 1 118 ? 7.455 13.021 23.309 1.00 47.44 118 LYS A O 1
ATOM 957 N N . THR A 1 119 ? 5.331 12.493 23.730 1.00 52.88 119 THR A N 1
ATOM 958 C CA . THR A 1 119 ? 5.358 11.245 22.953 1.00 52.88 119 THR A CA 1
ATOM 959 C C . THR A 1 119 ? 4.885 11.559 21.545 1.00 52.88 119 THR A C 1
ATOM 961 O O . THR A 1 119 ? 3.733 11.964 21.377 1.00 52.88 119 THR A O 1
ATOM 964 N N . VAL A 1 120 ? 5.746 11.361 20.549 1.00 53.50 120 VAL A N 1
ATOM 965 C CA . VAL A 1 120 ? 5.316 11.341 19.150 1.00 53.50 120 VAL A CA 1
ATOM 966 C C . VAL A 1 120 ? 4.559 10.032 18.947 1.00 53.50 120 VAL A C 1
ATOM 968 O O . VAL A 1 120 ? 5.118 8.951 19.149 1.00 53.50 120 VAL A O 1
ATOM 971 N N . ARG A 1 121 ? 3.263 10.131 18.633 1.00 55.66 121 ARG A N 1
ATOM 972 C CA . ARG A 1 121 ? 2.548 9.007 18.029 1.00 55.66 121 ARG A CA 1
ATOM 973 C C . ARG A 1 121 ? 3.084 8.902 16.616 1.00 55.66 121 ARG A C 1
ATOM 975 O O . ARG A 1 121 ? 3.160 9.917 15.941 1.00 55.66 121 ARG A O 1
ATOM 982 N N . THR A 1 122 ? 3.502 7.717 16.211 1.00 54.94 122 THR A N 1
ATOM 983 C CA . THR A 1 122 ? 3.742 7.461 14.799 1.00 54.94 122 THR A CA 1
ATOM 984 C C . THR A 1 122 ? 2.680 6.486 14.345 1.00 54.94 122 THR A C 1
ATOM 986 O O . THR A 1 122 ? 2.559 5.362 14.845 1.00 54.94 122 THR A O 1
ATOM 989 N N . GLY A 1 123 ? 1.840 6.957 13.431 1.00 57.19 123 GLY A N 1
ATOM 990 C CA . GLY A 1 123 ? 1.022 6.053 12.642 1.00 57.19 123 GLY A CA 1
ATOM 991 C C . GLY A 1 123 ? 1.943 5.209 11.784 1.00 57.19 123 GLY A C 1
ATOM 992 O O . GLY A 1 123 ? 3.034 5.644 11.416 1.00 57.19 123 GLY A O 1
ATOM 993 N N . LYS A 1 124 ? 1.519 3.987 11.485 1.00 70.69 124 LYS A N 1
ATOM 994 C CA . LYS A 1 124 ? 2.193 3.181 10.476 1.00 70.69 124 LYS A CA 1
ATOM 995 C C . LYS A 1 124 ? 1.152 2.599 9.552 1.00 70.69 124 LYS A C 1
ATOM 997 O O . LYS A 1 124 ? 0.270 1.859 9.981 1.00 70.69 124 LYS A O 1
ATOM 1002 N N . VAL A 1 125 ? 1.278 2.941 8.284 1.00 70.94 125 VAL A N 1
ATOM 1003 C CA . VAL A 1 125 ? 0.649 2.217 7.190 1.00 70.94 125 VAL A CA 1
ATOM 1004 C C . VAL A 1 125 ? 1.768 1.431 6.543 1.00 70.94 125 VAL A C 1
ATOM 1006 O O . VAL A 1 125 ? 2.804 2.016 6.247 1.00 70.94 125 VAL A O 1
ATOM 1009 N N . TYR A 1 126 ? 1.628 0.112 6.484 1.00 77.50 126 TYR A N 1
ATOM 1010 C CA . TYR A 1 126 ? 2.686 -0.744 5.972 1.00 77.50 126 TYR A CA 1
ATOM 1011 C C . TYR A 1 126 ? 2.147 -2.100 5.533 1.00 77.50 126 TYR A C 1
ATOM 1013 O O . TYR A 1 126 ? 1.268 -2.695 6.164 1.00 77.50 126 TYR A O 1
ATOM 1021 N N . TYR A 1 127 ? 2.736 -2.631 4.474 1.00 66.31 127 TYR A N 1
ATOM 1022 C CA . TYR A 1 127 ? 2.595 -4.016 4.075 1.00 66.31 127 TYR A CA 1
ATOM 1023 C C . TYR A 1 127 ? 3.393 -4.897 5.061 1.00 66.31 127 TYR A C 1
ATOM 1025 O O . TYR A 1 127 ? 4.627 -4.828 5.127 1.00 66.31 127 TYR A O 1
ATOM 1033 N N . SER A 1 128 ? 2.687 -5.659 5.908 1.00 63.09 128 SER A N 1
ATOM 1034 C CA . SER A 1 128 ? 3.239 -6.265 7.134 1.00 63.09 128 SER A CA 1
ATOM 1035 C C . SER A 1 128 ? 3.793 -7.671 6.906 1.00 63.09 128 SER A C 1
ATOM 1037 O O . SER A 1 128 ? 3.081 -8.511 6.353 1.00 63.09 128 SER A O 1
ATOM 1039 N N . PRO A 1 129 ? 4.991 -7.997 7.434 1.00 49.47 129 PRO A N 1
ATOM 1040 C CA . PRO A 1 129 ? 5.353 -9.382 7.677 1.00 49.47 129 PRO A CA 1
ATOM 1041 C C . PRO A 1 129 ? 4.467 -9.909 8.807 1.00 49.47 129 PRO A C 1
ATOM 1043 O O . PRO A 1 129 ? 4.374 -9.305 9.876 1.00 49.47 129 PRO A O 1
ATOM 1046 N N . LEU A 1 130 ? 3.776 -11.014 8.566 1.00 48.69 130 LEU A N 1
ATOM 1047 C CA . LEU A 1 130 ? 3.459 -11.921 9.656 1.00 48.69 130 LEU A CA 1
ATOM 1048 C C . LEU A 1 130 ? 4.614 -12.909 9.686 1.00 48.69 130 LEU A C 1
ATOM 1050 O O . LEU A 1 130 ? 5.038 -13.398 8.640 1.00 48.69 130 LEU A O 1
ATOM 1054 N N . THR A 1 131 ? 5.130 -13.215 10.868 1.00 44.41 131 THR A N 1
ATOM 1055 C CA . THR A 1 131 ? 5.923 -14.427 11.024 1.00 44.41 131 THR A CA 1
ATOM 1056 C C . THR A 1 131 ? 5.010 -15.582 10.637 1.00 44.41 131 THR A C 1
ATOM 1058 O O . THR A 1 131 ? 4.051 -15.889 11.350 1.00 44.41 131 THR A O 1
ATOM 1061 N N . SER A 1 132 ? 5.254 -16.206 9.484 1.00 47.72 132 SER A N 1
ATOM 1062 C CA . SER A 1 132 ? 4.611 -17.479 9.186 1.00 47.72 132 SER A CA 1
ATOM 1063 C C . SER A 1 132 ? 5.011 -18.489 10.263 1.00 47.72 132 SER A C 1
ATOM 1065 O O . SER A 1 132 ? 5.981 -18.294 10.997 1.00 47.72 132 SER A O 1
ATOM 1067 N N . LYS A 1 133 ? 4.252 -19.583 10.405 1.00 43.78 133 LYS A N 1
ATOM 1068 C CA . LYS A 1 133 ? 4.509 -20.604 11.442 1.00 43.78 133 LYS A CA 1
ATOM 1069 C C . LYS A 1 133 ? 5.937 -21.175 11.409 1.00 43.78 133 LYS A C 1
ATOM 1071 O O . LYS A 1 133 ? 6.390 -21.714 12.411 1.00 43.78 133 LYS A O 1
ATOM 1076 N N . ASP A 1 134 ? 6.631 -21.049 10.280 1.00 48.50 134 ASP A N 1
ATOM 1077 C CA . ASP A 1 134 ? 8.030 -21.440 10.086 1.00 48.50 134 ASP A CA 1
ATOM 1078 C C . ASP A 1 134 ? 9.056 -20.379 10.548 1.00 48.50 134 ASP A C 1
ATOM 1080 O O . ASP A 1 134 ? 10.257 -20.576 10.390 1.00 48.50 134 ASP A O 1
ATOM 1084 N N . GLY A 1 135 ? 8.605 -19.255 11.112 1.00 50.06 135 GLY A N 1
ATOM 1085 C CA . GLY A 1 135 ? 9.456 -18.151 11.553 1.00 50.06 135 GLY A CA 1
ATOM 1086 C C . GLY A 1 135 ? 9.966 -17.253 10.423 1.00 50.06 135 GLY A C 1
ATOM 1087 O O . GLY A 1 135 ? 10.719 -16.319 10.700 1.00 50.06 135 GLY A O 1
ATOM 1088 N N . SER A 1 136 ? 9.567 -17.484 9.166 1.00 51.28 136 SER A N 1
ATOM 1089 C CA . SER A 1 136 ? 9.930 -16.590 8.068 1.00 51.28 136 SER A CA 1
ATOM 1090 C C . SER A 1 136 ? 9.036 -15.341 8.059 1.00 51.28 136 SER A C 1
ATOM 1092 O O . SER A 1 136 ? 7.819 -15.407 8.212 1.00 51.28 136 SER A O 1
ATOM 1094 N N . ASN A 1 137 ? 9.646 -14.159 7.923 1.00 50.03 137 ASN A N 1
ATOM 1095 C CA . ASN A 1 137 ? 8.938 -12.879 7.801 1.00 50.03 137 ASN A CA 1
ATOM 1096 C C . ASN A 1 137 ? 8.394 -12.716 6.375 1.00 50.03 137 ASN A C 1
ATOM 1098 O O . ASN A 1 137 ? 8.825 -11.829 5.636 1.00 50.03 137 ASN A O 1
ATOM 1102 N N . ARG A 1 138 ? 7.482 -13.595 5.954 1.00 54.78 138 ARG A N 1
ATOM 1103 C CA . ARG A 1 138 ? 6.783 -13.427 4.677 1.00 54.78 138 ARG A CA 1
ATOM 1104 C C . ARG A 1 138 ? 5.669 -12.407 4.872 1.00 54.78 138 ARG A C 1
ATOM 1106 O O . ARG A 1 138 ? 4.877 -12.496 5.809 1.00 54.78 138 ARG A O 1
ATOM 1113 N N . LYS A 1 139 ? 5.617 -11.393 4.014 1.00 61.91 139 LYS A N 1
ATOM 1114 C CA . LYS A 1 139 ? 4.508 -10.444 4.024 1.00 61.91 139 LYS A CA 1
ATOM 1115 C C . LYS A 1 139 ? 3.288 -11.174 3.447 1.00 61.91 139 LYS A C 1
ATOM 1117 O O . LYS A 1 139 ? 3.275 -11.568 2.294 1.00 61.91 139 LYS A O 1
ATOM 1122 N N . LEU A 1 140 ? 2.302 -11.500 4.281 1.00 66.19 140 LEU A N 1
ATOM 1123 C CA . LEU A 1 140 ? 1.235 -12.451 3.919 1.00 66.19 140 LEU A CA 1
ATOM 1124 C C . LEU A 1 140 ? 0.053 -11.772 3.211 1.00 66.19 140 LEU A C 1
ATOM 1126 O O . LEU A 1 140 ? -1.088 -11.935 3.635 1.00 66.19 140 LEU A O 1
ATOM 1130 N N . GLY A 1 141 ? 0.299 -10.957 2.182 1.00 79.44 141 GLY A N 1
ATOM 1131 C CA . GLY A 1 141 ? -0.791 -10.269 1.482 1.00 79.44 141 GLY A CA 1
ATOM 1132 C C . GLY A 1 141 ? -1.581 -9.325 2.390 1.00 79.44 141 GLY A C 1
ATOM 1133 O O . GLY A 1 141 ? -2.788 -9.174 2.235 1.00 79.44 141 GLY A O 1
ATOM 1134 N N . ARG A 1 142 ? -0.930 -8.701 3.378 1.00 85.69 142 ARG A N 1
ATOM 1135 C CA . ARG A 1 142 ? -1.605 -7.849 4.361 1.00 85.69 142 ARG A CA 1
ATOM 1136 C C . ARG A 1 142 ? -1.104 -6.421 4.339 1.00 85.69 142 ARG A C 1
ATOM 1138 O O . ARG A 1 142 ? 0.070 -6.169 4.602 1.00 85.69 142 ARG A O 1
ATOM 1145 N N . VAL A 1 143 ? -2.032 -5.492 4.152 1.00 90.56 143 VAL A N 1
ATOM 1146 C CA . VAL A 1 143 ? -1.805 -4.064 4.373 1.00 90.56 143 VAL A CA 1
ATOM 1147 C C . VAL A 1 143 ? -2.359 -3.696 5.742 1.00 90.56 143 VAL A C 1
ATOM 1149 O O . VAL A 1 143 ? -3.556 -3.827 5.988 1.00 90.56 143 VAL A O 1
ATOM 1152 N N . THR A 1 144 ? -1.494 -3.236 6.640 1.00 89.75 144 THR A N 1
ATOM 1153 C CA . THR A 1 144 ? -1.872 -2.858 8.002 1.00 89.75 144 THR A CA 1
ATOM 1154 C C . THR A 1 144 ? -1.850 -1.343 8.152 1.00 89.75 144 THR A C 1
ATOM 1156 O O . THR A 1 144 ? -0.869 -0.689 7.811 1.00 89.75 144 THR A O 1
ATOM 1159 N N . ILE A 1 145 ? -2.924 -0.789 8.707 1.00 89.69 145 ILE A N 1
ATOM 1160 C CA . ILE A 1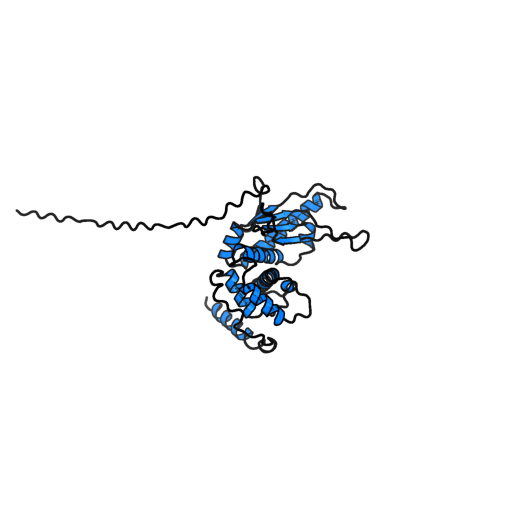 145 ? -3.083 0.620 9.062 1.00 89.69 145 ILE A CA 1
ATOM 1161 C C . ILE A 1 145 ? -3.230 0.689 10.577 1.00 89.69 145 ILE A C 1
ATOM 1163 O O . ILE A 1 145 ? -4.250 0.287 11.141 1.00 89.69 145 ILE A O 1
ATOM 1167 N N . ARG A 1 146 ? -2.191 1.195 11.228 1.00 87.12 146 ARG A N 1
ATOM 1168 C CA . ARG A 1 146 ? -2.112 1.340 12.677 1.00 87.12 146 ARG A CA 1
ATOM 1169 C C . ARG A 1 146 ? -2.339 2.773 13.111 1.00 87.12 146 ARG A C 1
ATOM 1171 O O . ARG A 1 146 ? -1.894 3.702 12.437 1.00 87.12 146 ARG A O 1
ATOM 1178 N N . CYS A 1 147 ? -2.927 2.917 14.296 1.00 86.88 147 CYS A N 1
ATOM 1179 C CA . CYS A 1 147 ? -3.159 4.184 14.979 1.00 86.88 147 CYS A CA 1
ATOM 1180 C C . CYS A 1 147 ? -4.078 5.108 14.165 1.00 86.88 147 CYS A C 1
ATOM 1182 O O . CYS A 1 147 ? -3.612 5.940 13.383 1.00 86.88 147 CYS A O 1
ATOM 1184 N N . TYR A 1 148 ? -5.396 4.998 14.365 1.00 89.06 148 TYR A N 1
ATOM 1185 C CA . TYR A 1 148 ? -6.389 5.718 13.554 1.00 89.06 148 TYR A CA 1
ATOM 1186 C C . TYR A 1 148 ? -6.140 7.221 13.506 1.00 89.06 148 TYR A C 1
ATOM 1188 O O . TYR A 1 148 ? -6.121 7.814 12.430 1.00 89.06 148 TYR A O 1
ATOM 1196 N N . SER A 1 149 ? -5.873 7.814 14.668 1.00 86.50 149 SER A N 1
ATOM 1197 C CA . SER A 1 149 ? -5.593 9.243 14.794 1.00 86.50 149 SER A CA 1
ATOM 1198 C C . SER A 1 149 ? -4.371 9.658 13.965 1.00 86.50 149 SER A C 1
ATOM 1200 O O . SER A 1 149 ? -4.448 10.591 13.170 1.00 86.50 149 SER A O 1
ATOM 1202 N N . ALA A 1 150 ? -3.260 8.927 14.067 1.00 83.81 150 ALA A N 1
ATOM 1203 C CA . ALA A 1 150 ? -2.072 9.242 13.284 1.00 83.81 150 ALA A CA 1
ATOM 1204 C C . ALA A 1 150 ? -2.312 9.039 11.782 1.00 83.81 150 ALA A C 1
ATOM 1206 O O . ALA A 1 150 ? -1.959 9.897 10.980 1.00 83.81 150 ALA A O 1
ATOM 1207 N N . PHE A 1 151 ? -3.013 7.974 11.379 1.00 88.62 151 PHE A N 1
ATOM 1208 C CA . PHE A 1 151 ? -3.400 7.799 9.979 1.00 88.62 151 PHE A CA 1
ATOM 1209 C C . PHE A 1 151 ? -4.236 8.974 9.453 1.00 88.62 151 PHE A C 1
ATOM 1211 O O . PHE A 1 151 ? -4.019 9.443 8.334 1.00 88.62 151 PHE A O 1
ATOM 1218 N N . VAL A 1 152 ? -5.174 9.491 10.249 1.00 88.19 152 VAL A N 1
ATOM 1219 C CA . VAL A 1 152 ? -6.020 10.634 9.879 1.00 88.19 152 VAL A CA 1
ATOM 1220 C C . VAL A 1 152 ? -5.199 11.917 9.733 1.00 88.19 152 VAL A C 1
ATOM 1222 O O . VAL A 1 152 ? -5.369 12.602 8.719 1.00 88.19 152 VAL A O 1
ATOM 1225 N N . HIS A 1 153 ? -4.290 12.204 10.668 1.00 83.00 153 HIS A N 1
ATOM 1226 C CA . HIS A 1 153 ? -3.608 13.503 10.768 1.00 83.00 153 HIS A CA 1
ATOM 1227 C C . HIS A 1 153 ? -2.225 13.561 10.099 1.00 83.00 153 HIS A C 1
ATOM 1229 O O . HIS A 1 153 ? -1.892 14.576 9.496 1.00 83.00 153 HIS A O 1
ATOM 1235 N N . GLU A 1 154 ? -1.429 12.492 10.162 1.00 75.88 154 GLU A N 1
ATOM 1236 C CA . GLU A 1 154 ? -0.019 12.482 9.722 1.00 75.88 154 GLU A CA 1
ATOM 1237 C C . GLU A 1 154 ? 0.158 12.100 8.253 1.00 75.88 154 GLU A C 1
ATOM 1239 O O . GLU A 1 154 ? 1.168 12.441 7.646 1.00 75.88 154 GLU A O 1
ATOM 1244 N N . TYR A 1 155 ? -0.830 11.429 7.657 1.00 70.62 155 TYR A N 1
ATOM 1245 C CA . TYR A 1 155 ? -0.771 10.981 6.265 1.00 70.62 155 TYR A CA 1
ATOM 1246 C C . TYR A 1 155 ? -1.707 11.806 5.374 1.00 70.62 155 TYR A C 1
ATOM 1248 O O . TYR A 1 155 ? -2.695 11.266 4.872 1.00 70.62 155 TYR A O 1
ATOM 1256 N N . PRO A 1 156 ? -1.483 13.118 5.152 1.00 62.78 156 PRO A N 1
ATOM 1257 C CA . PRO A 1 156 ? -2.313 13.895 4.225 1.00 62.78 156 PRO A CA 1
ATOM 1258 C C . PRO A 1 156 ? -2.210 13.358 2.787 1.00 62.78 156 PRO A C 1
ATOM 1260 O O . PRO A 1 156 ? -3.066 13.640 1.949 1.00 62.78 156 PRO A O 1
ATOM 1263 N N . TYR A 1 157 ? -1.177 12.555 2.519 1.00 68.50 157 TYR A N 1
ATOM 1264 C CA . TYR A 1 157 ? -0.919 11.926 1.242 1.00 68.50 157 TYR A CA 1
ATOM 1265 C C . TYR A 1 157 ? -2.015 10.922 0.849 1.00 68.50 157 TYR A C 1
ATOM 1267 O O . TYR A 1 157 ? -2.274 9.933 1.537 1.00 68.50 157 TYR A O 1
ATOM 1275 N N . LYS A 1 158 ? -2.652 11.175 -0.300 1.00 72.00 158 LYS A N 1
ATOM 1276 C CA . LYS A 1 158 ? -3.751 10.358 -0.841 1.00 72.00 158 LYS A CA 1
ATOM 1277 C C . LYS A 1 158 ? -3.301 9.001 -1.391 1.00 72.00 158 LYS A C 1
ATOM 1279 O O . LYS A 1 158 ? -4.159 8.172 -1.672 1.00 72.00 158 LYS A O 1
ATOM 1284 N N . GLY A 1 159 ? -1.998 8.784 -1.569 1.00 84.56 159 GLY A N 1
ATOM 1285 C CA . GLY A 1 159 ? -1.476 7.585 -2.216 1.00 84.56 159 GLY A CA 1
ATOM 1286 C C . GLY A 1 159 ? -0.874 6.544 -1.285 1.00 84.56 159 GLY A C 1
ATOM 1287 O O . GLY A 1 159 ? -0.362 5.558 -1.795 1.00 84.56 159 GLY A O 1
ATOM 1288 N N . ILE A 1 160 ? -0.933 6.708 0.041 1.00 89.75 160 ILE A N 1
ATOM 1289 C CA . ILE A 1 160 ? -0.299 5.739 0.949 1.00 89.75 160 ILE A CA 1
ATOM 1290 C C . ILE A 1 160 ? -0.942 4.347 0.846 1.00 89.75 160 ILE A C 1
ATOM 1292 O O . ILE A 1 160 ? -0.236 3.349 0.819 1.00 89.75 160 ILE A O 1
ATOM 1296 N N . VAL A 1 161 ? -2.265 4.245 0.673 1.00 92.75 161 VAL A N 1
ATOM 1297 C CA . VAL A 1 161 ? -2.899 2.936 0.426 1.00 92.75 161 VAL A CA 1
ATOM 1298 C C . VAL A 1 161 ? -2.455 2.343 -0.916 1.00 92.75 161 VAL A C 1
ATOM 1300 O O . VAL A 1 161 ? -2.209 1.144 -0.987 1.00 92.75 161 VAL A O 1
ATOM 1303 N N . LEU A 1 162 ? -2.301 3.155 -1.971 1.00 93.81 162 LEU A N 1
ATOM 1304 C CA . LEU A 1 162 ? -1.775 2.670 -3.254 1.00 93.81 162 LEU A CA 1
ATOM 1305 C C . LEU A 1 162 ? -0.324 2.190 -3.118 1.00 93.81 162 LEU A C 1
ATOM 1307 O O . LEU A 1 162 ? 0.022 1.157 -3.681 1.00 93.81 162 LEU A O 1
ATOM 1311 N N . HIS A 1 163 ? 0.497 2.916 -2.361 1.00 93.38 163 HIS A N 1
ATOM 1312 C CA . HIS A 1 163 ? 1.876 2.547 -2.062 1.00 93.38 163 HIS A CA 1
ATOM 1313 C C . HIS A 1 163 ? 1.931 1.147 -1.430 1.00 93.38 163 HIS A C 1
ATOM 1315 O O . HIS A 1 163 ? 2.629 0.267 -1.929 1.00 93.38 163 HIS A O 1
ATOM 1321 N N . GLU A 1 164 ? 1.121 0.881 -0.403 1.00 94.00 164 GLU A N 1
ATOM 1322 C CA . GLU A 1 164 ? 1.107 -0.451 0.217 1.00 94.00 164 GLU A CA 1
ATOM 1323 C C . GLU A 1 164 ? 0.515 -1.543 -0.677 1.00 94.00 164 GLU A C 1
ATOM 1325 O O . GLU A 1 164 ? 0.969 -2.687 -0.640 1.00 94.00 164 GLU A O 1
ATOM 1330 N N . LEU A 1 165 ? -0.476 -1.215 -1.510 1.00 95.06 165 LEU A N 1
ATOM 1331 C CA . LEU A 1 165 ? -0.978 -2.152 -2.517 1.00 95.06 165 LEU A CA 1
ATOM 1332 C C . LEU A 1 165 ? 0.087 -2.473 -3.573 1.00 95.06 165 LEU A C 1
ATOM 1334 O O . LEU A 1 165 ? 0.122 -3.597 -4.063 1.00 95.06 165 LEU A O 1
ATOM 1338 N N . ALA A 1 166 ? 0.977 -1.533 -3.899 1.00 94.81 166 ALA A N 1
ATOM 1339 C CA . ALA A 1 166 ? 2.104 -1.782 -4.790 1.00 94.81 166 ALA A CA 1
ATOM 1340 C C . ALA A 1 166 ? 3.131 -2.727 -4.156 1.00 94.81 166 ALA A C 1
ATOM 1342 O O . ALA A 1 166 ? 3.622 -3.629 -4.834 1.00 94.81 166 ALA A O 1
ATOM 1343 N N . HIS A 1 167 ? 3.401 -2.592 -2.854 1.00 94.00 167 HIS A N 1
ATOM 1344 C CA . HIS A 1 167 ? 4.195 -3.583 -2.121 1.00 94.00 167 HIS A CA 1
ATOM 1345 C C . HIS A 1 167 ? 3.559 -4.972 -2.172 1.00 94.00 167 HIS A C 1
ATOM 1347 O O . HIS A 1 167 ? 4.252 -5.947 -2.457 1.00 94.00 167 HIS A O 1
ATOM 1353 N N . ALA A 1 168 ? 2.245 -5.063 -1.951 1.00 93.31 168 ALA A N 1
ATOM 1354 C CA . ALA A 1 168 ? 1.522 -6.327 -2.053 1.00 93.31 168 ALA A CA 1
ATOM 1355 C C . ALA A 1 168 ? 1.570 -6.910 -3.472 1.00 93.31 168 ALA A C 1
ATOM 1357 O O . ALA A 1 168 ? 1.760 -8.113 -3.641 1.00 93.31 168 ALA A O 1
ATOM 1358 N N . TRP A 1 169 ? 1.445 -6.058 -4.494 1.00 94.44 169 TRP A N 1
ATOM 1359 C CA . TRP A 1 169 ? 1.539 -6.473 -5.888 1.00 94.44 169 TRP A CA 1
ATOM 1360 C C . TRP A 1 169 ? 2.916 -7.060 -6.217 1.00 94.44 169 TRP A C 1
ATOM 1362 O O . TRP A 1 169 ? 3.017 -8.155 -6.773 1.00 94.44 169 TRP A O 1
ATOM 1372 N N . HIS A 1 170 ? 3.969 -6.343 -5.812 1.00 92.62 170 HIS A N 1
ATOM 1373 C CA . HIS A 1 170 ? 5.358 -6.746 -5.998 1.00 92.62 170 HIS A CA 1
ATOM 1374 C C . HIS A 1 170 ? 5.624 -8.120 -5.391 1.00 92.62 170 HIS A C 1
ATOM 1376 O O . HIS A 1 170 ? 6.185 -8.979 -6.055 1.00 92.62 170 HIS A O 1
ATOM 1382 N N . ASP A 1 171 ? 5.186 -8.339 -4.156 1.00 91.25 171 ASP A N 1
ATOM 1383 C CA . ASP A 1 171 ? 5.430 -9.575 -3.419 1.00 91.25 171 ASP A CA 1
ATOM 1384 C C . ASP A 1 171 ? 4.670 -10.782 -3.983 1.00 91.25 171 ASP A C 1
ATOM 1386 O O . ASP A 1 171 ? 5.235 -11.862 -4.147 1.00 91.25 171 ASP A O 1
ATOM 1390 N N . LEU A 1 172 ? 3.382 -10.602 -4.282 1.00 88.81 172 LEU A N 1
ATOM 1391 C CA . LEU A 1 172 ? 2.477 -11.719 -4.553 1.00 88.81 172 LEU A CA 1
ATOM 1392 C C . LEU A 1 172 ? 2.392 -12.115 -6.028 1.00 88.81 172 LEU A C 1
ATOM 1394 O O . LEU A 1 172 ? 2.068 -13.269 -6.317 1.00 88.81 172 LEU A O 1
ATOM 1398 N N . PHE A 1 173 ? 2.614 -11.175 -6.951 1.00 90.75 173 PHE A N 1
ATOM 1399 C CA . PHE A 1 173 ? 2.268 -11.373 -8.364 1.00 90.75 173 PHE A CA 1
ATOM 1400 C C . PHE A 1 173 ? 3.439 -11.190 -9.321 1.00 90.75 173 PHE A C 1
ATOM 1402 O O . PHE A 1 173 ? 3.391 -11.714 -10.435 1.00 90.75 173 PHE A O 1
ATOM 1409 N N . LEU A 1 174 ? 4.497 -10.483 -8.918 1.00 90.88 174 LEU A N 1
ATOM 1410 C CA . LEU A 1 174 ? 5.673 -10.359 -9.770 1.00 90.88 174 LEU A CA 1
ATOM 1411 C C . LEU A 1 174 ? 6.557 -11.610 -9.670 1.00 90.88 174 LEU A C 1
ATOM 1413 O O . LEU A 1 174 ? 6.658 -12.217 -8.599 1.00 90.88 174 LEU A O 1
ATOM 1417 N N . PRO A 1 175 ? 7.248 -11.994 -10.760 1.00 89.69 175 PRO A N 1
ATOM 1418 C CA . PRO A 1 175 ? 8.190 -13.105 -10.729 1.00 89.69 175 PRO A CA 1
ATOM 1419 C C . PRO A 1 175 ? 9.220 -12.934 -9.607 1.00 89.69 175 PRO A C 1
ATOM 1421 O O . PRO A 1 175 ? 9.932 -11.929 -9.563 1.00 89.69 175 PRO A O 1
ATOM 1424 N N . ASN A 1 176 ? 9.307 -13.935 -8.727 1.00 89.12 176 ASN A N 1
ATOM 1425 C CA . ASN A 1 176 ? 10.161 -13.958 -7.532 1.00 89.12 176 ASN A CA 1
ATOM 1426 C C . ASN A 1 176 ? 9.853 -12.882 -6.470 1.00 89.12 176 ASN A C 1
ATOM 1428 O O . ASN A 1 176 ? 10.695 -12.619 -5.612 1.00 89.12 176 ASN A O 1
ATOM 1432 N N . GLY A 1 177 ? 8.661 -12.280 -6.476 1.00 89.88 177 GLY A N 1
ATOM 1433 C CA . GLY A 1 177 ? 8.246 -11.335 -5.439 1.00 89.88 177 GLY A CA 1
ATOM 1434 C C . GLY A 1 177 ? 9.192 -10.133 -5.327 1.00 89.88 177 GLY A C 1
ATOM 1435 O O . GLY A 1 177 ? 9.688 -9.625 -6.332 1.00 89.88 177 GLY A O 1
ATOM 1436 N N . PHE A 1 178 ? 9.544 -9.739 -4.097 1.00 89.25 178 PHE A N 1
ATOM 1437 C CA . PHE A 1 178 ? 10.558 -8.699 -3.835 1.00 89.25 178 PHE A CA 1
ATOM 1438 C C . PHE A 1 178 ? 11.961 -9.005 -4.388 1.00 89.25 178 PHE A C 1
ATOM 1440 O O . PHE A 1 178 ? 12.797 -8.105 -4.495 1.00 89.25 178 PHE A O 1
ATOM 1447 N N . GLU A 1 179 ? 12.236 -10.260 -4.748 1.00 90.69 179 GLU A N 1
ATOM 1448 C CA . GLU A 1 179 ? 13.482 -10.680 -5.389 1.00 90.69 179 GLU A CA 1
ATOM 1449 C C . GLU A 1 179 ? 13.439 -10.526 -6.919 1.00 90.69 179 GLU A C 1
ATOM 1451 O O . GLU A 1 179 ? 14.321 -11.023 -7.621 1.00 90.69 179 GLU A O 1
ATOM 1456 N N . ASN A 1 180 ? 12.451 -9.806 -7.462 1.00 91.19 180 ASN A N 1
ATOM 1457 C CA . ASN A 1 180 ? 12.359 -9.531 -8.888 1.00 91.19 180 ASN A CA 1
ATOM 1458 C C . ASN A 1 180 ? 13.619 -8.812 -9.411 1.00 91.19 180 ASN A C 1
ATOM 1460 O O . ASN A 1 180 ? 13.869 -7.633 -9.140 1.00 91.19 180 ASN A O 1
ATOM 1464 N N . HIS A 1 181 ? 14.415 -9.535 -10.202 1.00 93.31 181 HIS A N 1
ATOM 1465 C CA . HIS A 1 181 ? 15.715 -9.073 -10.688 1.00 93.31 181 HIS A CA 1
ATOM 1466 C C . HIS A 1 181 ? 15.630 -7.801 -11.546 1.00 93.31 181 HIS A C 1
ATOM 1468 O O . HIS A 1 181 ? 16.553 -6.989 -11.519 1.00 93.31 181 HIS A O 1
ATOM 1474 N N . LYS A 1 182 ? 14.523 -7.581 -12.266 1.00 90.62 182 LYS A N 1
ATOM 1475 C CA . LYS A 1 182 ? 14.342 -6.411 -13.140 1.00 90.62 182 LYS A CA 1
ATOM 1476 C C . LYS A 1 182 ? 14.065 -5.152 -12.345 1.00 90.62 182 LYS A C 1
ATOM 1478 O O . LYS A 1 182 ? 14.665 -4.117 -12.623 1.00 90.62 182 LYS A O 1
ATOM 1483 N N . ILE A 1 183 ? 13.214 -5.251 -11.324 1.00 91.88 183 ILE A N 1
ATOM 1484 C CA . ILE A 1 183 ? 12.978 -4.138 -10.401 1.00 91.88 183 ILE A CA 1
ATOM 1485 C C . ILE A 1 183 ? 14.269 -3.796 -9.661 1.00 91.88 183 ILE A C 1
ATOM 1487 O O . ILE A 1 183 ? 14.622 -2.622 -9.586 1.00 91.88 183 ILE A O 1
ATOM 1491 N N . LYS A 1 184 ? 15.016 -4.798 -9.179 1.00 93.44 184 LYS A N 1
ATOM 1492 C CA . LYS A 1 184 ? 16.315 -4.573 -8.524 1.00 93.44 184 LYS A CA 1
ATOM 1493 C C . LYS A 1 184 ? 17.329 -3.899 -9.446 1.00 93.44 184 LYS A C 1
ATOM 1495 O O . LYS A 1 184 ? 17.944 -2.915 -9.049 1.00 93.44 184 LYS A O 1
ATOM 1500 N N . ALA A 1 185 ? 17.470 -4.378 -10.678 1.00 91.19 185 ALA A N 1
ATOM 1501 C CA . ALA A 1 185 ? 18.373 -3.775 -11.653 1.00 91.19 185 ALA A CA 1
ATOM 1502 C C . ALA A 1 185 ? 17.966 -2.332 -11.994 1.00 91.19 185 ALA A C 1
ATOM 1504 O O . ALA A 1 185 ? 18.813 -1.442 -12.020 1.00 91.19 185 ALA A O 1
ATOM 1505 N N . GLN A 1 186 ? 16.668 -2.075 -12.189 1.00 90.75 186 GLN A N 1
ATOM 1506 C CA . GLN A 1 186 ? 16.172 -0.727 -12.465 1.00 90.75 186 GLN A CA 1
ATOM 1507 C C . GLN A 1 186 ? 16.332 0.213 -11.264 1.00 90.75 186 GLN A C 1
ATOM 1509 O O . GLN A 1 186 ? 16.604 1.400 -11.447 1.00 90.75 186 GLN A O 1
ATOM 1514 N N . TYR A 1 187 ? 16.185 -0.305 -10.046 1.00 91.88 187 TYR A N 1
ATOM 1515 C CA . TYR A 1 187 ? 16.445 0.427 -8.812 1.00 91.88 187 TYR A CA 1
ATOM 1516 C C . TYR A 1 187 ? 17.913 0.854 -8.706 1.00 91.88 187 TYR A C 1
ATOM 1518 O O . TYR A 1 187 ? 18.178 2.033 -8.471 1.00 91.88 187 TYR A O 1
ATOM 1526 N N . GLU A 1 188 ? 18.862 -0.063 -8.925 1.00 91.19 188 GLU A N 1
ATOM 1527 C CA . GLU A 1 188 ? 20.293 0.267 -8.878 1.00 91.19 188 GLU A CA 1
ATOM 1528 C C . GLU A 1 188 ? 20.674 1.268 -9.976 1.00 91.19 188 GLU A C 1
ATOM 1530 O O . GLU A 1 188 ? 21.268 2.303 -9.674 1.00 91.19 188 GLU A O 1
ATOM 1535 N N . TRP A 1 189 ? 20.208 1.059 -11.213 1.00 88.25 189 TRP A N 1
ATOM 1536 C CA . TRP A 1 189 ? 20.384 2.038 -12.293 1.00 88.25 189 TRP A CA 1
ATOM 1537 C C . TRP A 1 189 ? 19.805 3.411 -11.920 1.00 88.25 189 TRP A C 1
ATOM 1539 O O . TRP A 1 189 ? 20.445 4.442 -12.115 1.00 88.25 189 TRP A O 1
ATOM 1549 N N . SER A 1 190 ? 18.604 3.450 -11.333 1.00 86.00 190 SER A N 1
ATOM 1550 C CA . SER A 1 190 ? 17.954 4.709 -10.946 1.00 86.00 190 SER A CA 1
ATOM 1551 C C . SER A 1 190 ? 18.706 5.416 -9.824 1.00 86.00 190 SER A C 1
ATOM 1553 O O . SER A 1 190 ? 18.771 6.640 -9.822 1.00 86.00 190 SER A O 1
ATOM 1555 N N . LYS A 1 191 ? 19.296 4.683 -8.875 1.00 85.94 191 LYS A N 1
ATOM 1556 C CA . LYS A 1 191 ? 20.145 5.272 -7.830 1.00 85.94 191 LYS A CA 1
ATOM 1557 C C . LYS A 1 191 ? 21.378 5.954 -8.405 1.00 85.94 191 LYS A C 1
ATOM 1559 O O . LYS A 1 191 ? 21.746 7.021 -7.915 1.00 85.94 191 LYS A O 1
ATOM 1564 N N . GLU A 1 192 ? 21.993 5.342 -9.410 1.00 83.62 192 GLU A N 1
ATOM 1565 C CA . GLU A 1 192 ? 23.167 5.888 -10.091 1.00 83.62 192 GLU A CA 1
ATOM 1566 C C . GLU A 1 192 ? 22.797 7.110 -10.941 1.00 83.62 192 GLU A C 1
ATOM 1568 O O . GLU A 1 192 ? 23.469 8.137 -10.863 1.00 83.62 192 GLU A O 1
ATOM 1573 N N . CYS A 1 193 ? 21.689 7.037 -11.683 1.00 76.31 193 CYS A N 1
ATOM 1574 C CA . CYS A 1 193 ? 21.304 8.069 -12.646 1.00 76.31 193 CYS A CA 1
ATOM 1575 C C . CYS A 1 193 ? 20.508 9.235 -12.070 1.00 76.31 193 CYS A C 1
ATOM 1577 O O . CYS A 1 193 ? 20.626 10.363 -12.545 1.00 76.31 193 CYS A O 1
ATOM 1579 N N . LEU A 1 194 ? 19.701 9.001 -11.038 1.00 74.44 194 LEU A N 1
ATOM 1580 C CA . LEU A 1 194 ? 18.865 10.037 -10.443 1.00 74.44 194 LEU A CA 1
ATOM 1581 C C . LEU A 1 194 ? 19.600 10.676 -9.262 1.00 74.44 194 LEU A C 1
ATOM 1583 O O . LEU A 1 194 ? 19.491 10.274 -8.094 1.00 74.44 194 LEU A O 1
ATOM 1587 N N . HIS A 1 195 ? 20.350 11.728 -9.576 1.00 65.94 195 HIS A N 1
ATOM 1588 C CA . HIS A 1 195 ? 20.974 12.601 -8.589 1.00 65.94 195 HIS A CA 1
ATOM 1589 C C . HIS A 1 195 ? 19.920 13.482 -7.897 1.00 65.94 195 HIS A C 1
ATOM 1591 O O . HIS A 1 195 ? 19.765 14.660 -8.205 1.00 65.94 195 HIS A O 1
ATOM 1597 N N . SER A 1 196 ? 19.185 12.923 -6.932 1.00 62.28 196 SER A N 1
ATOM 1598 C CA . SER A 1 196 ? 18.403 13.735 -5.992 1.00 62.28 196 SER A CA 1
ATOM 1599 C C . SER A 1 196 ? 19.317 14.286 -4.894 1.00 62.28 196 SER A C 1
ATOM 1601 O O . SER A 1 196 ? 20.036 13.528 -4.240 1.00 62.28 196 SER A O 1
ATOM 1603 N N . GLN A 1 197 ? 19.272 15.601 -4.667 1.00 51.97 197 GLN A N 1
ATOM 1604 C CA . GLN A 1 197 ? 20.009 16.262 -3.576 1.00 51.97 197 GLN A CA 1
ATOM 1605 C C . GLN A 1 197 ? 19.444 15.920 -2.185 1.00 51.97 197 GLN A C 1
ATOM 1607 O O . GLN A 1 197 ? 20.114 16.114 -1.174 1.00 51.97 197 GLN A O 1
ATOM 1612 N N . HIS A 1 198 ? 18.225 15.376 -2.129 1.00 59.41 198 HIS A N 1
ATOM 1613 C CA . HIS A 1 198 ? 17.553 14.964 -0.900 1.00 59.41 198 HIS A CA 1
ATOM 1614 C C . HIS A 1 198 ? 17.482 13.438 -0.782 1.00 59.41 198 HIS A C 1
ATOM 1616 O O . HIS A 1 198 ? 17.349 12.736 -1.790 1.00 59.41 198 HIS A O 1
ATOM 1622 N N . GLN A 1 199 ? 17.534 12.933 0.458 1.00 63.25 199 GLN A N 1
ATOM 1623 C CA . GLN A 1 199 ? 17.206 11.541 0.770 1.00 63.25 199 GLN A CA 1
ATOM 1624 C C . GLN A 1 199 ? 15.727 11.299 0.447 1.00 63.25 199 GLN A C 1
ATOM 1626 O O . GLN A 1 199 ? 14.841 11.657 1.217 1.00 63.25 199 GLN A O 1
ATOM 1631 N N . SER A 1 200 ? 15.460 10.748 -0.732 1.00 76.56 200 SER A N 1
ATOM 1632 C CA . SER A 1 200 ? 14.124 10.355 -1.161 1.00 76.56 200 SER A CA 1
ATOM 1633 C C . SER A 1 200 ? 13.817 8.940 -0.672 1.00 76.56 200 SER A C 1
ATOM 1635 O O . SER A 1 200 ? 14.678 8.062 -0.723 1.00 76.56 200 SER A O 1
ATOM 1637 N N . TYR A 1 201 ? 12.586 8.703 -0.210 1.00 82.00 201 TYR A N 1
ATOM 1638 C CA . TYR A 1 201 ? 12.195 7.430 0.410 1.00 82.00 201 TYR A CA 1
ATOM 1639 C C . TYR A 1 201 ? 12.370 6.219 -0.522 1.00 82.00 201 TYR A C 1
ATOM 1641 O O . TYR A 1 201 ? 12.771 5.144 -0.078 1.00 82.00 201 TYR A O 1
ATOM 1649 N N . TRP A 1 202 ? 12.208 6.423 -1.834 1.00 86.81 202 TRP A N 1
ATOM 1650 C CA . TRP A 1 202 ? 12.442 5.400 -2.856 1.00 86.81 202 TRP A CA 1
ATOM 1651 C C . TRP A 1 202 ? 13.873 4.830 -2.851 1.00 86.81 202 TRP A C 1
ATOM 1653 O O . TRP A 1 202 ? 14.083 3.725 -3.341 1.00 86.81 202 TRP A O 1
ATOM 1663 N N . LYS A 1 203 ? 14.864 5.543 -2.288 1.00 88.06 203 LYS A N 1
ATOM 1664 C CA . LYS A 1 203 ? 16.267 5.089 -2.184 1.00 88.06 203 LYS A CA 1
ATOM 1665 C C . LYS A 1 203 ? 16.513 4.094 -1.044 1.00 88.06 203 LYS A C 1
ATOM 1667 O O . LYS A 1 203 ? 17.647 3.655 -0.872 1.00 88.06 203 LYS A O 1
ATOM 1672 N N . THR A 1 204 ? 15.493 3.757 -0.254 1.00 88.25 204 THR A N 1
ATOM 1673 C CA . THR A 1 204 ? 15.635 2.824 0.871 1.00 88.25 204 THR A CA 1
ATOM 1674 C C . THR A 1 204 ? 15.900 1.393 0.396 1.00 88.25 204 THR A C 1
ATOM 1676 O O . THR A 1 204 ? 16.822 0.743 0.884 1.00 88.25 204 THR A O 1
ATOM 1679 N N . ASN A 1 205 ? 15.098 0.880 -0.540 1.00 91.06 205 ASN A N 1
ATOM 1680 C CA . ASN A 1 205 ? 15.274 -0.436 -1.157 1.00 91.06 205 ASN A CA 1
ATOM 1681 C C . ASN A 1 205 ? 14.452 -0.543 -2.458 1.00 91.06 205 ASN A C 1
ATOM 1683 O O . ASN A 1 205 ? 13.627 0.320 -2.754 1.00 91.06 205 ASN A O 1
ATOM 1687 N N . ALA A 1 206 ? 14.649 -1.626 -3.215 1.00 92.06 206 ALA A N 1
ATOM 1688 C CA . ALA A 1 206 ? 13.952 -1.868 -4.482 1.00 92.06 206 ALA A CA 1
ATOM 1689 C C . ALA A 1 206 ? 12.416 -1.994 -4.345 1.00 92.06 206 ALA A C 1
ATOM 1691 O O . ALA A 1 206 ? 11.687 -1.681 -5.285 1.00 92.06 206 ALA A O 1
ATOM 1692 N N . GLY A 1 207 ? 11.917 -2.431 -3.185 1.00 91.88 207 GLY A N 1
ATOM 1693 C CA . GLY A 1 207 ? 10.487 -2.467 -2.881 1.00 91.88 207 GLY A CA 1
ATOM 1694 C C . GLY A 1 207 ? 9.901 -1.062 -2.763 1.00 91.88 207 GLY A C 1
ATOM 1695 O O . GLY A 1 207 ? 8.944 -0.748 -3.466 1.00 91.88 207 GLY A O 1
ATOM 1696 N N . GLU A 1 208 ? 10.520 -0.200 -1.948 1.00 91.06 208 GLU A N 1
ATOM 1697 C CA . GLU A 1 208 ? 10.106 1.207 -1.818 1.00 91.06 208 GLU A CA 1
ATOM 1698 C C . GLU A 1 208 ? 10.225 1.942 -3.147 1.00 91.06 208 GLU A C 1
ATOM 1700 O O . GLU A 1 208 ? 9.346 2.716 -3.514 1.00 91.06 208 GLU A O 1
ATOM 1705 N N . PHE A 1 209 ? 11.275 1.652 -3.918 1.00 91.94 209 PHE A N 1
ATOM 1706 C CA . PHE A 1 209 ? 11.401 2.162 -5.275 1.00 91.94 209 PHE A CA 1
ATOM 1707 C C . PHE A 1 209 ? 10.190 1.808 -6.136 1.00 91.94 209 PHE A C 1
ATOM 1709 O O . PHE A 1 209 ? 9.584 2.699 -6.727 1.00 91.94 209 PHE A O 1
ATOM 1716 N N . PHE A 1 210 ? 9.795 0.535 -6.184 1.00 93.56 210 PHE A N 1
ATOM 1717 C CA . PHE A 1 210 ? 8.636 0.124 -6.970 1.00 93.56 210 PHE A CA 1
ATOM 1718 C C . PHE A 1 210 ? 7.331 0.777 -6.488 1.00 93.56 210 PHE A C 1
ATOM 1720 O O . PHE A 1 210 ? 6.531 1.227 -7.314 1.00 93.56 210 PHE A O 1
ATOM 1727 N N . ALA A 1 211 ? 7.120 0.864 -5.174 1.00 92.75 211 ALA A N 1
ATOM 1728 C CA . ALA A 1 211 ? 5.913 1.449 -4.597 1.00 92.75 211 ALA A CA 1
ATOM 1729 C C . ALA A 1 211 ? 5.802 2.961 -4.864 1.00 92.75 211 ALA A C 1
ATOM 1731 O O . ALA A 1 211 ? 4.757 3.445 -5.314 1.00 92.75 211 ALA A O 1
ATOM 1732 N N . GLU A 1 212 ? 6.899 3.699 -4.688 1.00 89.69 212 GLU A N 1
ATOM 1733 C CA . GLU A 1 212 ? 6.984 5.131 -4.987 1.00 89.69 212 GLU A CA 1
ATOM 1734 C C . GLU A 1 212 ? 6.842 5.418 -6.488 1.00 89.69 212 GLU A C 1
ATOM 1736 O O . GLU A 1 212 ? 6.079 6.303 -6.880 1.00 89.69 212 GLU A O 1
ATOM 1741 N N . MET A 1 213 ? 7.505 4.642 -7.357 1.00 90.25 213 MET A N 1
ATOM 1742 C CA . MET A 1 213 ? 7.362 4.801 -8.812 1.00 90.25 213 MET A CA 1
ATOM 1743 C C . MET A 1 213 ? 5.940 4.466 -9.283 1.00 90.25 213 MET A C 1
ATOM 1745 O O . MET A 1 213 ? 5.409 5.148 -10.160 1.00 90.25 213 MET A O 1
ATOM 1749 N N . SER A 1 214 ? 5.286 3.470 -8.675 1.00 92.62 214 SER A N 1
ATOM 1750 C CA . SER A 1 214 ? 3.874 3.162 -8.943 1.00 92.62 214 SER A CA 1
ATOM 1751 C C . SER A 1 214 ? 2.975 4.340 -8.573 1.00 92.62 214 SER A C 1
ATOM 1753 O O . SER A 1 214 ? 2.130 4.758 -9.367 1.00 92.62 214 SER A O 1
ATOM 1755 N N . CYS A 1 215 ? 3.198 4.942 -7.404 1.00 89.75 215 CYS A N 1
ATOM 1756 C CA . CYS A 1 215 ? 2.482 6.143 -6.995 1.00 89.75 215 CYS A CA 1
ATOM 1757 C C . CYS A 1 215 ? 2.693 7.305 -7.972 1.00 89.75 215 CYS A C 1
ATOM 1759 O O . CYS A 1 215 ? 1.713 7.891 -8.437 1.00 89.75 215 CYS A O 1
ATOM 1761 N N . ALA A 1 216 ? 3.946 7.596 -8.335 1.00 85.69 216 ALA A N 1
ATOM 1762 C CA . ALA A 1 216 ? 4.288 8.640 -9.300 1.00 85.69 216 ALA A CA 1
ATOM 1763 C C . ALA A 1 216 ? 3.576 8.426 -10.648 1.00 85.69 216 ALA A C 1
ATOM 1765 O O . ALA A 1 216 ? 2.990 9.356 -11.210 1.00 85.69 216 ALA A O 1
ATOM 1766 N N . TYR A 1 217 ? 3.595 7.186 -11.148 1.00 88.06 217 TYR A N 1
ATOM 1767 C CA . TYR A 1 217 ? 3.000 6.807 -12.427 1.00 88.06 217 TYR A CA 1
ATOM 1768 C C . TYR A 1 217 ? 1.485 7.040 -12.461 1.00 88.06 217 TYR A C 1
ATOM 1770 O O . TYR A 1 217 ? 0.967 7.655 -13.398 1.00 88.06 217 TYR A O 1
ATOM 1778 N N . PHE A 1 218 ? 0.769 6.550 -11.446 1.00 88.88 218 PHE A N 1
ATOM 1779 C CA . PHE A 1 218 ? -0.692 6.550 -11.441 1.00 88.88 218 PHE A CA 1
ATOM 1780 C C . PHE A 1 218 ? -1.291 7.881 -10.992 1.00 88.88 218 PHE A C 1
ATOM 1782 O O . PHE A 1 218 ? -2.254 8.342 -11.603 1.00 88.88 218 PHE A O 1
ATOM 1789 N N . PHE A 1 219 ? -0.722 8.539 -9.978 1.00 82.56 219 PHE A N 1
ATOM 1790 C CA . PHE A 1 219 ? -1.247 9.828 -9.525 1.00 82.56 219 PHE A CA 1
ATOM 1791 C C . PHE A 1 219 ? -0.922 10.973 -10.484 1.00 82.56 219 PHE A C 1
ATOM 1793 O O . PHE A 1 219 ? -1.654 11.963 -10.487 1.00 82.56 219 PHE A O 1
ATOM 1800 N N . ARG A 1 220 ? 0.139 10.852 -11.302 1.00 69.81 220 ARG A N 1
ATOM 1801 C CA . ARG A 1 220 ? 0.583 11.874 -12.274 1.00 69.81 220 ARG A CA 1
ATOM 1802 C C . ARG A 1 220 ? 0.669 13.294 -11.687 1.00 69.81 220 ARG A C 1
ATOM 1804 O O . ARG A 1 220 ? 0.545 14.272 -12.424 1.00 69.81 220 ARG A O 1
ATOM 1811 N N . SER A 1 221 ? 0.810 13.420 -10.368 1.00 51.25 221 SER A N 1
ATOM 1812 C CA . SER A 1 221 ? 0.586 14.669 -9.645 1.00 51.25 221 SER A CA 1
ATOM 1813 C C . SER A 1 221 ? 1.775 15.028 -8.766 1.00 51.25 221 SER A C 1
ATOM 1815 O O . SER A 1 221 ? 2.367 14.173 -8.112 1.00 51.25 221 SER A O 1
ATOM 1817 N N . LYS A 1 222 ? 2.042 16.339 -8.694 1.00 51.47 222 LYS A N 1
ATOM 1818 C CA . LYS A 1 222 ? 2.980 16.982 -7.758 1.00 51.47 222 LYS A CA 1
ATOM 1819 C C . LYS A 1 222 ? 2.562 16.778 -6.293 1.00 51.47 222 LYS A C 1
ATOM 1821 O O . LYS A 1 222 ? 3.318 17.123 -5.395 1.00 51.47 222 LYS A O 1
ATOM 1826 N N . ASP A 1 223 ? 1.367 16.230 -6.068 1.00 47.97 223 ASP A N 1
ATOM 1827 C CA . ASP A 1 223 ? 0.790 15.933 -4.756 1.00 47.97 223 ASP A CA 1
ATOM 1828 C C . ASP A 1 223 ? 1.343 14.650 -4.113 1.00 47.97 223 ASP A C 1
ATOM 1830 O O . ASP A 1 223 ? 0.921 14.295 -3.011 1.00 47.97 223 ASP A O 1
ATOM 1834 N N . VAL A 1 224 ? 2.252 13.937 -4.788 1.00 53.19 224 VAL A N 1
ATOM 1835 C CA . VAL A 1 224 ? 3.036 12.859 -4.181 1.00 53.19 224 VAL A CA 1
ATOM 1836 C C . VAL A 1 224 ? 4.311 13.472 -3.589 1.00 53.19 224 VAL A C 1
ATOM 1838 O O . VAL A 1 224 ? 5.244 13.790 -4.336 1.00 53.19 224 VAL A O 1
ATOM 1841 N N . PRO A 1 225 ? 4.376 13.701 -2.261 1.00 47.34 225 PRO A N 1
ATOM 1842 C CA . PRO A 1 225 ? 5.612 14.145 -1.642 1.00 47.34 225 PRO A CA 1
ATOM 1843 C C . PRO A 1 225 ? 6.677 13.077 -1.916 1.00 47.34 225 PRO A C 1
ATOM 1845 O O . PRO A 1 225 ? 6.404 11.891 -1.789 1.00 47.34 225 PRO A O 1
ATOM 1848 N N . HIS A 1 226 ? 7.881 13.506 -2.302 1.00 51.62 226 HIS A N 1
ATOM 1849 C CA . HIS A 1 226 ? 9.058 12.664 -2.593 1.00 51.62 226 HIS A CA 1
ATOM 1850 C C . HIS A 1 226 ? 9.187 12.071 -4.003 1.00 51.62 226 HIS A C 1
ATOM 1852 O O . HIS A 1 226 ? 10.225 11.468 -4.294 1.00 51.62 226 HIS A O 1
ATOM 1858 N N . THR A 1 227 ? 8.244 12.330 -4.912 1.00 51.62 227 THR A N 1
ATOM 1859 C CA . THR A 1 227 ? 8.463 12.098 -6.347 1.00 51.62 227 THR A CA 1
ATOM 1860 C C . THR A 1 227 ? 8.727 13.444 -7.010 1.00 51.62 227 THR A C 1
ATOM 1862 O O . THR A 1 227 ? 7.805 14.109 -7.478 1.00 51.62 227 THR A O 1
ATOM 1865 N N . ASP A 1 228 ? 9.983 13.892 -7.003 1.00 51.47 228 ASP A N 1
ATOM 1866 C CA . ASP A 1 228 ? 10.406 15.027 -7.829 1.00 51.47 228 ASP A CA 1
ATOM 1867 C C . ASP A 1 228 ? 10.138 14.626 -9.291 1.00 51.47 228 ASP A C 1
ATOM 1869 O O . ASP A 1 228 ? 10.817 13.766 -9.853 1.00 51.47 228 ASP A O 1
ATOM 1873 N N . MET A 1 229 ? 9.013 15.094 -9.842 1.00 49.25 229 MET A N 1
ATOM 1874 C CA . MET A 1 229 ? 8.364 14.508 -11.019 1.00 49.25 229 MET A CA 1
ATOM 1875 C C . MET A 1 229 ? 9.063 14.876 -12.333 1.00 49.25 229 MET A C 1
ATOM 1877 O O . MET A 1 229 ? 8.525 15.597 -13.175 1.00 49.25 229 MET A O 1
ATOM 1881 N N . SER A 1 230 ? 10.214 14.261 -12.555 1.00 57.31 230 SER A N 1
ATOM 1882 C CA . SER A 1 230 ? 10.671 13.841 -13.876 1.00 57.31 230 SER A CA 1
ATOM 1883 C C . SER A 1 230 ? 10.954 12.341 -13.808 1.00 57.31 230 SER A C 1
ATOM 1885 O O . SER A 1 230 ? 12.097 11.906 -13.706 1.00 57.31 230 SER A O 1
ATOM 1887 N N . MET A 1 231 ? 9.897 11.523 -13.773 1.00 72.00 231 MET A N 1
ATOM 1888 C CA . MET A 1 231 ? 10.090 10.080 -13.884 1.00 72.00 231 MET A CA 1
ATOM 1889 C C . MET A 1 231 ? 10.549 9.767 -15.309 1.00 72.00 231 MET A C 1
ATOM 1891 O O . MET A 1 231 ? 9.838 10.108 -16.260 1.00 72.00 231 MET A O 1
ATOM 1895 N N . SER A 1 232 ? 11.711 9.129 -15.443 1.00 76.19 232 SER A N 1
ATOM 1896 C CA . SER A 1 232 ? 12.254 8.712 -16.735 1.00 76.19 232 SER A CA 1
ATOM 1897 C C . SER A 1 232 ? 11.269 7.823 -17.498 1.00 76.19 232 SER A C 1
ATOM 1899 O O . SER A 1 232 ? 10.483 7.075 -16.901 1.00 76.19 232 SER A O 1
ATOM 1901 N N . GLU A 1 233 ? 11.324 7.848 -18.832 1.00 79.12 233 GLU A N 1
ATOM 1902 C CA . GLU A 1 233 ? 10.524 6.937 -19.670 1.00 79.12 233 GLU A CA 1
ATOM 1903 C C . GLU A 1 233 ? 10.820 5.463 -19.358 1.00 79.12 233 GLU A C 1
ATOM 1905 O O . GLU A 1 233 ? 9.931 4.610 -19.418 1.00 79.12 233 GLU A O 1
ATOM 1910 N N . LYS A 1 234 ? 12.049 5.166 -18.920 1.00 79.75 234 LYS A N 1
ATOM 1911 C CA . LYS A 1 234 ? 12.462 3.834 -18.471 1.00 79.75 234 LYS A CA 1
ATOM 1912 C C . LYS A 1 234 ? 11.697 3.385 -17.223 1.00 79.75 234 LYS A C 1
ATOM 1914 O O . LYS A 1 234 ? 11.153 2.283 -17.203 1.00 79.75 234 LYS A O 1
ATOM 1919 N N . ASN A 1 235 ? 11.570 4.259 -16.222 1.00 81.75 235 ASN A N 1
ATOM 1920 C CA . ASN A 1 235 ? 10.794 3.976 -15.012 1.00 81.75 235 ASN A CA 1
ATOM 1921 C C . ASN A 1 235 ? 9.291 3.863 -15.313 1.00 81.75 235 ASN A C 1
ATOM 1923 O O . ASN A 1 235 ? 8.633 2.963 -14.793 1.00 81.75 235 ASN A O 1
ATOM 1927 N N . LYS A 1 236 ? 8.750 4.704 -16.209 1.00 83.44 236 LYS A N 1
ATOM 1928 C CA . LYS A 1 236 ? 7.353 4.585 -16.680 1.00 83.44 236 LYS A CA 1
ATOM 1929 C C . LYS A 1 236 ? 7.094 3.239 -17.346 1.00 83.44 236 LYS A C 1
ATOM 1931 O O . LYS A 1 236 ? 6.081 2.605 -17.061 1.00 83.44 236 LYS A O 1
ATOM 1936 N N . SER A 1 237 ? 8.011 2.811 -18.208 1.00 84.38 237 SER A N 1
ATOM 1937 C CA . SER A 1 237 ? 7.901 1.551 -18.942 1.00 84.38 237 SER A CA 1
ATOM 1938 C C . SER A 1 237 ? 7.950 0.349 -18.002 1.00 84.38 237 SER A C 1
ATOM 1940 O O . SER A 1 237 ? 7.092 -0.526 -18.109 1.00 84.38 237 SER A O 1
ATOM 1942 N N . LEU A 1 238 ? 8.877 0.341 -17.034 1.00 87.31 238 LEU A N 1
ATOM 1943 C CA . LEU A 1 238 ? 8.945 -0.705 -16.008 1.00 87.31 238 LEU A CA 1
ATOM 1944 C C . LEU A 1 238 ? 7.618 -0.816 -15.245 1.00 87.31 238 LEU A C 1
ATOM 1946 O O . LEU A 1 238 ? 7.060 -1.906 -15.151 1.00 87.31 238 LEU A O 1
ATOM 1950 N N . VAL A 1 239 ? 7.110 0.298 -14.704 1.00 86.94 239 VAL A N 1
ATOM 1951 C CA . VAL A 1 239 ? 5.869 0.292 -13.912 1.00 86.94 239 VAL A CA 1
ATOM 1952 C C . VAL A 1 239 ? 4.691 -0.175 -14.766 1.00 86.94 239 VAL A C 1
ATOM 1954 O O . VAL A 1 239 ? 3.925 -1.030 -14.329 1.00 86.94 239 VAL A O 1
ATOM 1957 N N . ASN A 1 240 ? 4.563 0.320 -15.999 1.00 87.06 240 ASN A N 1
ATOM 1958 C CA . ASN A 1 240 ? 3.487 -0.098 -16.894 1.00 87.06 240 ASN A CA 1
ATOM 1959 C C . ASN A 1 240 ? 3.505 -1.614 -17.149 1.00 87.06 240 ASN A C 1
ATOM 1961 O O . ASN A 1 240 ? 2.469 -2.263 -17.026 1.00 87.06 240 ASN A O 1
ATOM 1965 N N . LEU A 1 241 ? 4.677 -2.179 -17.458 1.00 85.12 241 LEU A N 1
ATOM 1966 C CA . LEU A 1 241 ? 4.834 -3.618 -17.683 1.00 85.12 241 LEU A CA 1
ATOM 1967 C C . LEU A 1 241 ? 4.531 -4.424 -16.419 1.00 85.12 241 LEU A C 1
ATOM 1969 O O . LEU A 1 241 ? 3.792 -5.403 -16.479 1.00 85.12 241 LEU A O 1
ATOM 1973 N N . ALA A 1 242 ? 5.033 -3.976 -15.268 1.00 88.12 242 ALA A N 1
ATOM 1974 C CA . ALA A 1 242 ? 4.830 -4.666 -14.002 1.00 88.12 242 ALA A CA 1
ATOM 1975 C C . ALA A 1 242 ? 3.360 -4.749 -13.580 1.00 88.12 242 ALA A C 1
ATOM 1977 O O . ALA A 1 242 ? 2.961 -5.737 -12.968 1.00 88.12 242 ALA A O 1
ATOM 1978 N N . TRP A 1 243 ? 2.551 -3.741 -13.909 1.00 91.25 243 TRP A N 1
ATOM 1979 C CA . TRP A 1 243 ? 1.125 -3.735 -13.587 1.00 91.25 243 TRP A CA 1
ATOM 1980 C C . TRP A 1 243 ? 0.233 -4.347 -14.674 1.00 91.25 243 TRP A C 1
ATOM 1982 O O . TRP A 1 243 ? -0.864 -4.777 -14.349 1.00 91.25 243 TRP A O 1
ATOM 1992 N N . GLN A 1 244 ? 0.639 -4.384 -15.946 1.00 82.31 244 GLN A N 1
ATOM 1993 C CA . GLN A 1 244 ? -0.225 -4.885 -17.030 1.00 82.31 244 GLN A CA 1
ATOM 1994 C C . GLN A 1 244 ? 0.049 -6.333 -17.420 1.00 82.31 244 GLN A C 1
ATOM 1996 O O . GLN A 1 244 ? -0.882 -7.041 -17.790 1.00 82.31 244 GLN A O 1
ATOM 2001 N N . ASP A 1 245 ? 1.307 -6.769 -17.381 1.00 71.62 245 ASP A N 1
ATOM 2002 C CA . ASP A 1 245 ? 1.681 -8.086 -17.888 1.00 71.62 245 ASP A CA 1
ATOM 2003 C C . ASP A 1 245 ? 2.942 -8.610 -17.183 1.00 71.62 245 ASP A C 1
ATOM 2005 O O . ASP A 1 245 ? 4.039 -8.626 -17.752 1.00 71.62 245 ASP A O 1
ATOM 2009 N N . PRO A 1 246 ? 2.821 -9.008 -15.903 1.00 61.19 246 PRO A N 1
ATOM 2010 C CA . PRO A 1 246 ? 3.968 -9.448 -15.124 1.00 61.19 246 PRO A CA 1
ATOM 2011 C C . PRO A 1 246 ? 4.726 -10.657 -15.705 1.00 61.19 246 PRO A C 1
ATOM 2013 O O . PRO A 1 246 ? 5.943 -10.687 -15.534 1.00 61.19 246 PRO A O 1
ATOM 2016 N N . PRO A 1 247 ? 4.107 -11.614 -16.432 1.00 54.91 247 PRO A N 1
ATOM 2017 C CA . PRO A 1 247 ? 4.846 -12.630 -17.185 1.00 54.91 247 PRO A CA 1
ATOM 2018 C C . PRO A 1 247 ? 5.728 -12.059 -18.304 1.00 54.91 247 PRO A C 1
ATOM 2020 O O . PRO A 1 247 ? 6.758 -12.645 -18.618 1.00 54.91 247 PRO A O 1
ATOM 2023 N N . LYS A 1 248 ? 5.354 -10.919 -18.903 1.00 58.50 248 LYS A N 1
ATOM 2024 C CA . LYS A 1 248 ? 6.144 -10.254 -19.955 1.00 58.50 248 LYS A CA 1
ATOM 2025 C C . LYS A 1 248 ? 7.208 -9.295 -19.434 1.00 58.50 248 LYS A C 1
ATOM 2027 O O . LYS A 1 248 ? 8.097 -8.948 -20.208 1.00 58.50 248 LYS A O 1
ATOM 2032 N N . LEU A 1 249 ? 7.185 -8.934 -18.143 1.00 58.31 249 LEU A N 1
ATOM 2033 C CA . LEU A 1 249 ? 8.355 -9.193 -17.297 1.00 58.31 249 LEU A CA 1
ATOM 2034 C C . LEU A 1 249 ? 9.717 -9.161 -17.997 1.00 58.31 249 LEU A C 1
ATOM 2036 O O . LEU A 1 249 ? 10.266 -8.127 -18.375 1.00 58.31 249 LEU A O 1
ATOM 2040 N N . ASP A 1 250 ? 10.290 -10.357 -18.088 1.00 62.00 250 ASP A N 1
ATOM 2041 C CA . ASP A 1 250 ? 10.718 -11.093 -19.286 1.00 62.00 250 ASP A CA 1
ATOM 2042 C C . ASP A 1 250 ? 11.491 -10.289 -20.344 1.00 62.00 250 ASP A C 1
ATOM 2044 O O . ASP A 1 250 ? 12.710 -10.395 -20.492 1.00 62.00 250 ASP A O 1
ATOM 2048 N N . GLU A 1 251 ? 10.790 -9.389 -21.017 1.00 63.16 251 GLU A N 1
ATOM 2049 C CA . GLU A 1 251 ? 11.271 -8.653 -22.187 1.00 63.16 251 GLU A CA 1
ATOM 2050 C C . GLU A 1 251 ? 11.882 -7.286 -21.836 1.00 63.16 251 GLU A C 1
ATOM 2052 O O . GLU A 1 251 ? 12.583 -6.687 -22.648 1.00 63.16 251 GLU A O 1
ATOM 2057 N N . PHE A 1 252 ? 11.666 -6.784 -20.614 1.00 69.88 252 PHE A N 1
ATOM 2058 C CA . PHE A 1 252 ? 12.273 -5.533 -20.160 1.00 69.88 252 PHE A CA 1
ATOM 2059 C C . PHE A 1 252 ? 13.779 -5.692 -19.896 1.00 69.88 252 PHE A C 1
ATOM 2061 O O . PHE A 1 252 ? 14.170 -6.416 -18.975 1.00 69.88 252 PHE A O 1
ATOM 2068 N N . ASP A 1 253 ? 14.617 -4.992 -20.662 1.00 71.19 253 ASP A N 1
ATOM 2069 C CA . ASP A 1 253 ? 16.066 -4.939 -20.453 1.00 71.19 253 ASP A CA 1
ATOM 2070 C C . ASP A 1 253 ? 16.468 -3.664 -19.676 1.00 71.19 253 ASP A C 1
ATOM 2072 O O . ASP A 1 253 ? 16.490 -2.565 -20.245 1.00 71.19 253 ASP A O 1
ATOM 2076 N N . PRO A 1 254 ? 16.823 -3.774 -18.380 1.00 63.31 254 PRO A N 1
ATOM 2077 C CA . PRO A 1 254 ? 17.283 -2.637 -17.592 1.00 63.31 254 PRO A CA 1
ATOM 2078 C C . PRO A 1 254 ? 18.661 -2.116 -18.036 1.00 63.31 254 PRO A C 1
ATOM 2080 O O . PRO A 1 254 ? 19.050 -1.040 -17.591 1.00 63.31 254 PRO A O 1
ATOM 2083 N N . ALA A 1 255 ? 19.409 -2.806 -18.901 1.00 63.59 255 ALA A N 1
ATOM 2084 C CA . ALA A 1 255 ? 20.717 -2.369 -19.395 1.00 63.59 255 ALA A CA 1
ATOM 2085 C C . ALA A 1 255 ? 20.660 -1.624 -20.744 1.00 63.59 255 ALA A C 1
ATOM 2087 O O . ALA A 1 255 ? 21.618 -0.933 -21.091 1.00 63.59 255 ALA A O 1
ATOM 2088 N N . ALA A 1 256 ? 19.540 -1.677 -21.476 1.00 59.12 256 ALA A N 1
ATOM 2089 C CA . ALA A 1 256 ? 19.412 -1.160 -22.848 1.00 59.12 256 ALA A CA 1
ATOM 2090 C C . ALA A 1 256 ? 19.460 0.381 -23.009 1.00 59.12 256 ALA A C 1
ATOM 2092 O O . ALA A 1 256 ? 19.227 0.904 -24.096 1.00 59.12 256 ALA A O 1
ATOM 2093 N N . GLY A 1 257 ? 19.784 1.134 -21.958 1.00 56.59 257 GLY A N 1
ATOM 2094 C CA . GLY A 1 257 ? 19.916 2.589 -22.005 1.00 56.59 257 GLY A CA 1
ATOM 2095 C C . GLY A 1 257 ? 20.939 3.050 -20.981 1.00 56.59 257 GLY A C 1
ATOM 2096 O O . GLY A 1 257 ? 20.740 2.852 -19.777 1.00 56.59 257 GLY A O 1
ATOM 2097 N N . GLY A 1 258 ? 22.043 3.622 -21.466 1.00 56.50 258 GLY A N 1
ATOM 2098 C CA . GLY A 1 258 ? 23.080 4.211 -20.626 1.00 56.50 258 GLY A CA 1
ATOM 2099 C C . GLY A 1 258 ? 22.538 5.344 -19.755 1.00 56.50 258 GLY A C 1
ATOM 2100 O O . GLY A 1 258 ? 21.450 5.872 -19.981 1.00 56.50 258 GLY A O 1
ATOM 2101 N N . CYS A 1 259 ? 23.307 5.711 -18.738 1.00 58.53 259 CYS A N 1
ATOM 2102 C CA . CYS A 1 259 ? 23.008 6.833 -17.860 1.00 58.53 259 CYS A CA 1
ATOM 2103 C C . CYS A 1 259 ? 23.314 8.159 -18.577 1.00 58.53 259 CYS A C 1
ATOM 2105 O O . CYS A 1 259 ? 24.344 8.782 -18.339 1.00 58.53 259 CYS A O 1
ATOM 2107 N N . THR A 1 260 ? 22.496 8.544 -19.554 1.00 54.19 260 THR A N 1
ATOM 2108 C CA . THR A 1 260 ? 22.632 9.848 -20.214 1.00 54.19 260 THR A CA 1
ATOM 2109 C C . THR A 1 260 ? 21.893 10.892 -19.389 1.00 54.19 260 THR A C 1
ATOM 2111 O O . THR A 1 260 ? 20.743 10.666 -19.019 1.00 54.19 260 THR A O 1
ATOM 2114 N N . ASP A 1 261 ? 22.552 12.009 -19.088 1.00 48.50 261 ASP A N 1
ATOM 2115 C CA . ASP A 1 261 ? 22.004 13.114 -18.295 1.00 48.50 261 ASP A CA 1
ATOM 2116 C C . ASP A 1 261 ? 20.680 13.606 -18.921 1.00 48.50 261 ASP A C 1
ATOM 2118 O O . ASP A 1 261 ? 20.665 14.248 -19.972 1.00 48.50 261 ASP A O 1
ATOM 2122 N N . GLU A 1 262 ? 19.539 13.271 -18.303 1.00 46.50 262 GLU A N 1
ATOM 2123 C CA . GLU A 1 262 ? 18.190 13.559 -18.828 1.00 46.50 262 GLU A CA 1
ATOM 2124 C C . GLU A 1 262 ? 17.894 15.065 -18.960 1.00 46.50 262 GLU A C 1
ATOM 2126 O O . GLU A 1 262 ? 16.863 15.457 -19.514 1.00 46.50 262 GLU A O 1
ATOM 2131 N N . ARG A 1 263 ? 18.813 15.934 -18.517 1.00 47.22 263 ARG A N 1
ATOM 2132 C CA . ARG A 1 263 ? 18.753 17.381 -18.753 1.00 47.22 263 ARG A CA 1
ATOM 2133 C C . ARG A 1 263 ? 18.722 17.759 -20.239 1.00 47.22 263 ARG A C 1
ATOM 2135 O O . ARG A 1 263 ? 18.215 18.834 -20.544 1.00 47.22 263 ARG A O 1
ATOM 2142 N N . GLU A 1 264 ? 19.171 16.902 -21.159 1.00 40.31 264 GLU A N 1
ATOM 2143 C CA . GLU A 1 264 ? 19.117 17.180 -22.609 1.00 40.31 264 GLU A CA 1
ATOM 2144 C C . GLU A 1 264 ? 17.794 16.793 -23.305 1.00 40.31 264 GLU A C 1
ATOM 2146 O O . GLU A 1 264 ? 17.530 17.268 -24.409 1.00 40.31 264 GLU A O 1
ATOM 2151 N N . LEU A 1 265 ? 16.915 15.993 -22.685 1.00 42.19 265 LEU A N 1
ATOM 2152 C CA . LEU A 1 265 ? 15.731 15.425 -23.363 1.00 42.19 265 LEU A CA 1
ATOM 2153 C C . LEU A 1 265 ? 14.403 16.171 -23.109 1.00 42.19 265 LEU A C 1
ATOM 2155 O O . LEU A 1 265 ? 13.363 15.801 -23.652 1.00 42.19 265 LEU A O 1
ATOM 2159 N N . THR A 1 266 ? 14.392 17.241 -22.312 1.00 44.03 266 THR A N 1
ATOM 2160 C CA . THR A 1 266 ? 13.148 17.728 -21.675 1.00 44.03 266 THR A CA 1
ATOM 2161 C C . THR A 1 266 ? 12.289 18.739 -22.446 1.00 44.03 266 THR A C 1
ATOM 2163 O O . THR A 1 266 ? 11.268 19.161 -21.905 1.00 44.03 266 THR A O 1
ATOM 2166 N N . LEU A 1 267 ? 12.584 19.097 -23.702 1.00 43.09 267 LEU A N 1
ATOM 2167 C CA . LEU A 1 267 ? 11.755 20.093 -24.418 1.00 43.09 267 LEU A CA 1
ATOM 2168 C C . LEU A 1 267 ? 11.033 19.604 -25.682 1.00 43.09 267 LEU A C 1
ATOM 2170 O O . LEU A 1 267 ? 9.986 20.151 -25.999 1.00 43.09 267 LEU A O 1
ATOM 2174 N N . ASN A 1 268 ? 11.500 18.560 -26.374 1.00 42.75 268 ASN A N 1
ATOM 2175 C CA . ASN A 1 268 ? 10.974 18.241 -27.716 1.00 42.75 268 ASN A CA 1
ATOM 2176 C C . ASN A 1 268 ? 10.016 17.037 -27.808 1.00 42.75 268 ASN A C 1
ATOM 2178 O O . ASN A 1 268 ? 9.348 16.874 -28.833 1.00 42.75 268 ASN A O 1
ATOM 2182 N N . GLU A 1 269 ? 9.929 16.177 -26.789 1.00 44.69 269 GLU A N 1
ATOM 2183 C CA . GLU A 1 269 ? 9.122 14.942 -26.871 1.00 44.69 269 GLU A CA 1
ATOM 2184 C C . GLU A 1 269 ? 7.797 15.005 -26.098 1.00 44.69 269 GLU A C 1
ATOM 2186 O O . GLU A 1 269 ? 6.813 14.382 -26.507 1.00 44.69 269 GLU A O 1
ATOM 2191 N N . SER A 1 270 ? 7.716 15.828 -25.049 1.00 43.19 270 SER A N 1
ATOM 2192 C CA . SER A 1 270 ? 6.485 16.040 -24.276 1.00 43.19 270 SER A CA 1
ATOM 2193 C C . SER A 1 270 ? 5.376 16.707 -25.106 1.00 43.19 270 SER A C 1
ATOM 2195 O O . SER A 1 270 ? 4.206 16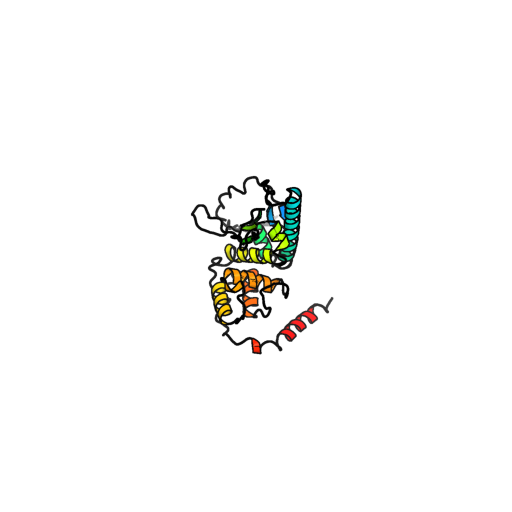.339 -24.973 1.00 43.19 270 SER A O 1
ATOM 2197 N N . GLU A 1 271 ? 5.727 17.604 -26.035 1.00 42.97 271 GLU A N 1
ATOM 2198 C CA . GLU A 1 271 ? 4.770 18.250 -26.948 1.00 42.97 271 GLU A CA 1
ATOM 2199 C C . GLU A 1 271 ? 4.189 17.272 -27.985 1.00 42.97 271 GLU A C 1
ATOM 2201 O O . GLU A 1 271 ? 2.994 17.313 -28.285 1.00 42.97 271 GLU A O 1
ATOM 2206 N N . LYS A 1 272 ? 4.983 16.301 -28.458 1.00 44.56 272 LYS A N 1
ATOM 2207 C CA . LYS A 1 272 ? 4.541 15.301 -29.451 1.00 44.56 272 LYS A CA 1
ATOM 2208 C C . LYS A 1 272 ? 3.551 14.279 -28.883 1.00 44.56 272 LYS A C 1
ATOM 2210 O O . LYS A 1 272 ? 2.764 13.702 -29.638 1.00 44.56 272 LYS A O 1
ATOM 2215 N N . PHE A 1 273 ? 3.570 14.043 -27.571 1.00 38.84 273 PHE A N 1
ATOM 2216 C CA . PHE A 1 273 ? 2.662 13.093 -26.921 1.00 38.84 273 PHE A CA 1
ATOM 2217 C C . PHE A 1 273 ? 1.294 13.713 -26.586 1.00 38.84 273 PHE A C 1
ATOM 2219 O O . PHE A 1 273 ? 0.270 13.030 -26.655 1.00 38.84 273 PHE A O 1
ATOM 2226 N N . ILE A 1 274 ? 1.250 15.017 -26.285 1.00 45.97 274 ILE A N 1
ATOM 2227 C CA . ILE A 1 274 ? -0.004 15.752 -26.042 1.00 45.97 274 ILE A CA 1
ATOM 2228 C C . ILE A 1 274 ? -0.824 15.879 -27.337 1.00 45.97 274 ILE A C 1
ATOM 2230 O O . ILE A 1 274 ? -2.051 15.741 -27.303 1.00 45.97 274 ILE A O 1
ATOM 2234 N N . ASP A 1 275 ? -0.166 16.040 -28.487 1.00 40.66 275 ASP A N 1
ATOM 2235 C CA . ASP A 1 275 ? -0.854 16.231 -29.770 1.00 40.66 275 ASP A CA 1
ATOM 2236 C C . ASP A 1 275 ? -1.554 14.956 -30.285 1.00 40.66 275 ASP A C 1
ATOM 2238 O O . ASP A 1 275 ? -2.656 15.022 -30.834 1.00 40.66 275 ASP A O 1
ATOM 2242 N N . ARG A 1 276 ? -1.019 13.758 -29.988 1.00 44.00 276 ARG A N 1
ATOM 2243 C CA . ARG A 1 276 ? -1.691 12.480 -30.320 1.00 44.00 276 ARG A CA 1
ATOM 2244 C C . ARG A 1 276 ? -2.970 12.220 -29.525 1.00 44.00 276 ARG A C 1
ATOM 2246 O O . ARG A 1 276 ? -3.793 11.422 -29.964 1.00 44.00 276 ARG A O 1
ATOM 2253 N N . LYS A 1 277 ? -3.165 12.867 -28.369 1.00 39.88 277 LYS A N 1
ATOM 2254 C CA . LYS A 1 277 ? -4.414 12.739 -27.596 1.00 39.88 277 LYS A CA 1
ATOM 2255 C C . LYS A 1 277 ? -5.497 13.720 -28.033 1.00 39.88 277 LYS A C 1
ATOM 2257 O O . LYS A 1 277 ? -6.673 13.418 -27.848 1.00 39.88 277 LYS A O 1
ATOM 2262 N N . ARG A 1 278 ? -5.140 14.855 -28.644 1.00 42.72 278 ARG A N 1
ATOM 2263 C CA . ARG A 1 278 ? -6.128 15.802 -29.187 1.00 42.72 278 ARG A CA 1
ATOM 2264 C C . ARG A 1 278 ? -6.834 15.261 -30.431 1.00 42.72 278 ARG A C 1
ATOM 2266 O O . ARG A 1 278 ? -8.016 15.540 -30.601 1.00 42.72 278 ARG A O 1
ATOM 2273 N N . SER A 1 279 ? -6.179 14.415 -31.229 1.00 41.31 279 SER A N 1
ATOM 2274 C CA . SER A 1 279 ? -6.820 13.780 -32.392 1.00 41.31 279 SER A CA 1
ATOM 2275 C C . SER A 1 279 ? -7.859 12.707 -32.033 1.00 41.31 279 SER A C 1
ATOM 2277 O O . SER A 1 279 ? -8.711 12.403 -32.860 1.00 41.31 279 SER A O 1
ATOM 2279 N N . TYR A 1 280 ? -7.846 12.176 -30.803 1.00 38.81 280 TYR A N 1
ATOM 2280 C CA . TYR A 1 280 ? -8.788 11.140 -30.353 1.00 38.81 280 TYR A CA 1
ATOM 2281 C C . TYR A 1 280 ? -10.042 11.674 -29.642 1.00 38.81 280 TYR A C 1
ATOM 2283 O O . TYR A 1 280 ? -10.978 10.913 -29.425 1.00 38.81 280 TYR A O 1
ATOM 2291 N N . ILE A 1 281 ? -10.091 12.963 -29.286 1.00 40.53 281 ILE A N 1
ATOM 2292 C CA . ILE A 1 281 ? -11.236 13.574 -28.572 1.00 40.53 281 ILE A CA 1
ATOM 2293 C C . ILE A 1 281 ? -12.067 14.483 -29.509 1.00 40.53 281 ILE A C 1
ATOM 2295 O O . ILE A 1 281 ? -13.094 15.019 -29.116 1.00 40.53 281 ILE A O 1
ATOM 2299 N N . GLY A 1 282 ? -11.664 14.629 -30.777 1.00 42.56 282 GLY A N 1
ATOM 2300 C CA . GLY A 1 282 ? -12.352 15.457 -31.780 1.00 42.56 282 GLY A CA 1
ATOM 2301 C C . GLY A 1 282 ? -13.227 14.701 -32.786 1.00 42.56 282 GLY A C 1
ATOM 2302 O O . GLY A 1 282 ? -13.588 15.280 -33.806 1.00 42.56 282 GLY A O 1
ATOM 2303 N N . ALA A 1 283 ? -13.533 13.425 -32.551 1.00 43.44 283 ALA A N 1
ATOM 2304 C CA . ALA A 1 283 ? -14.344 12.615 -33.459 1.00 43.44 283 ALA A CA 1
ATOM 2305 C C . ALA A 1 283 ? -15.410 11.821 -32.697 1.00 43.44 283 ALA A C 1
ATOM 2307 O O . ALA A 1 283 ? -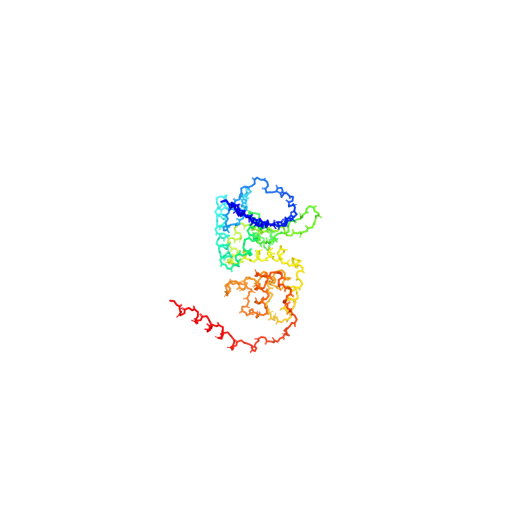15.371 10.598 -32.703 1.00 43.44 283 ALA A O 1
ATOM 2308 N N . HIS A 1 284 ? -16.323 12.528 -32.026 1.00 38.47 284 HIS A N 1
ATOM 2309 C CA . HIS A 1 284 ? -17.713 12.125 -31.779 1.00 38.47 284 HIS A CA 1
ATOM 2310 C C . HIS A 1 284 ? -18.543 13.349 -31.395 1.00 38.47 284 HIS A C 1
ATOM 2312 O O . HIS A 1 284 ? -18.087 14.112 -30.515 1.00 38.47 284 HIS A O 1
#

pLDDT: mean 70.81, std 21.16, range [28.98, 97.19]

Secondary structure (DSSP, 8-state):
--------------------------------TTTTT---EEETTEEEEEPPPP----TT--HHHHHHHHHHHHHHHHHHHHHHHHHS-HHHHHHHHHH-EEEEE---EEPPPSBTTBPPEE-EEEEEEEE-TTS-EEEEEEEEEE-HHHHHHH---TTHHHHHHHHHHHHHHSTTGGG-HHHHHHHHHHHHH---SS--GGGS-HHHHHHHHHHHHHH-STTSTT--S---HHHHHHHHHHHH-TTGGGG--TTSS----GGGSTTTSHHHHHHHHHTTSS--

Sequence (284 aa):
MKTGSQWIVACFVLVCSYAVFAEVIVPNVVGDPYEENREYLTIEGFKVYVLPVQQYSWRGYTLEQREDERLRAIRKVTSQLKVAVSLLPPDPINELRTRVILYMDDTCEYGVPTEPGKTVRTGKVYYSPLTSKDGSNRKLGRVTIRCYSAFVHEYPYKGIVLHELAHAWHDLFLPNGFENHKIKAQYEWSKECLHSQHQSYWKTNAGEFFAEMSCAYFFRSKDVPHTDMSMSEKNKSLVNLAWQDPPKLDEFDPAAGGCTDERELTLNESEKFIDRKRSYIGAH